Protein AF-X6P014-F1 (afdb_monomer)

pLDDT: mean 77.47, std 16.69, range [35.72, 94.75]

Solvent-accessible surface area (backbone atoms only — not comparable to full-atom values): 12480 Å² total; per-residue (Å²): 139,77,90,77,47,78,65,54,57,51,50,53,54,49,47,68,64,46,50,61,57,52,48,54,56,47,53,53,49,50,55,50,52,48,53,52,50,51,52,51,50,53,52,52,52,51,51,54,52,51,52,52,51,52,52,51,51,50,52,48,52,52,52,49,53,54,29,52,54,49,31,51,51,38,63,67,30,64,97,84,45,40,48,63,45,56,68,51,62,98,85,64,55,82,66,52,57,57,54,41,46,53,55,49,51,67,57,35,35,43,88,80,43,64,91,89,43,77,61,31,60,52,17,47,54,26,42,52,52,46,53,50,25,52,56,49,62,67,34,66,70,49,42,51,52,51,51,51,51,52,52,52,52,50,51,53,52,50,52,52,53,52,49,50,52,52,51,43,61,73,67,69,73,72,82,83,79,93,84,87,80,83,87,82,80,86,80,94,77,84,73,84,82,80,82,88,80,89,82,90,85,83,89,84,90,85,85,136

InterPro domains:
  IPR001623 DnaJ domain [PF00226] (84-141)
  IPR001623 DnaJ domain [PR00625] (83-101)
  IPR001623 DnaJ domain [PR00625] (101-116)
  IPR001623 DnaJ domain [PR00625] (122-142)
  IPR001623 DnaJ domain [PS50076] (81-142)
  IPR001623 DnaJ domain [SM00271] (80-142)
  IPR001623 DnaJ domain [cd06257] (81-139)
  IPR036869 Chaperone J-domain superfamily [G3DSA:1.10.287.110] (53-146)
  IPR036869 Chaperone J-domain superfamily [SSF46565] (78-145)

Mean predicted aligned error: 17.02 Å

Radius of gyration: 42.68 Å; Cα contacts (8 Å, |Δi|>4): 80; chains: 1; bounding box: 78×82×128 Å

Secondary structure (DSSP, 8-state):
-----HHHHHHHHHHHHHHHHHHHHHHHHHHHHHHHHHHHHHHHHHHHHHHHHHHHHHHHHHHHHHHHHHHHHHHHS-TT-HHHHTT--TT--HHHHHHHHHHHHHHS-GGGS-TT-THHHHHHHHHHHHHHHHHHHH-HHHHHHHHHHHHHHHHHHHHHHHHHHHHHHHTT-S-S-SSSSSSS-S----------------------

Organism: Reticulomyxa filosa (NCBI:txid46433)

Nearest PDB structures (foldseek):
  2ctw-assembly1_A  TM=8.404E-01  e=9.116E-03  Mus musculus

Foldseek 3Di:
DDPCPPVNVVVVVVCVVCVVVVVVVVVVVVVVVVVVVVVVVVVVVVVVVVVVVVVVVVVLVVLVVVLVVLLCQLVVPDLPALCSLLVHDPPDDPVSLVVSLVVSCVSLPLVVDDPPDPSSVSSVVSNVSNVVSSVQCPDVVSVVVSVVVVVVVVVVVVVVVVVVVVVCVVVPPDDDDDPDDPPPDDDPPDDDDDDDDDDDDDDDDDDD

Structure (mmCIF, N/CA/C/O backbone):
data_AF-X6P014-F1
#
_entry.id   AF-X6P014-F1
#
loop_
_atom_site.group_PDB
_atom_site.id
_atom_site.type_symbol
_atom_site.label_atom_id
_atom_site.label_alt_id
_atom_site.label_comp_id
_atom_site.label_asym_id
_atom_site.label_entity_id
_atom_site.label_seq_id
_atom_site.pdbx_PDB_ins_code
_atom_site.Cartn_x
_atom_site.Cartn_y
_atom_site.Cartn_z
_atom_site.occupancy
_atom_site.B_iso_or_equiv
_atom_site.auth_seq_id
_atom_site.auth_comp_id
_atom_site.auth_asym_id
_atom_site.auth_atom_id
_atom_site.pdbx_PDB_model_num
ATOM 1 N N . GLY A 1 1 ? 43.690 56.971 -65.133 1.00 43.22 1 GLY A N 1
ATOM 2 C CA . GLY A 1 1 ? 44.502 56.711 -63.925 1.00 43.22 1 GLY A CA 1
ATOM 3 C C . GLY A 1 1 ? 44.356 55.244 -63.592 1.00 43.22 1 GLY A C 1
ATOM 4 O O . GLY A 1 1 ? 43.277 54.725 -63.808 1.00 43.22 1 GLY A O 1
ATOM 5 N N . THR A 1 2 ? 45.383 54.503 -63.191 1.00 52.44 2 THR A N 1
ATOM 6 C CA . THR A 1 2 ? 46.562 54.917 -62.412 1.00 52.44 2 THR A CA 1
ATOM 7 C C . THR A 1 2 ? 47.725 53.982 -62.779 1.00 52.44 2 THR A C 1
ATOM 9 O O . THR A 1 2 ? 47.504 52.794 -63.010 1.00 52.44 2 THR A O 1
ATOM 12 N N . ARG A 1 3 ? 48.958 54.497 -62.910 1.00 58.53 3 ARG A N 1
ATOM 13 C CA . ARG A 1 3 ? 50.148 53.674 -63.198 1.00 58.53 3 ARG A CA 1
ATOM 14 C C . ARG A 1 3 ? 50.435 52.797 -61.978 1.00 58.53 3 ARG A C 1
ATOM 16 O O . ARG A 1 3 ? 51.027 53.268 -61.018 1.00 58.53 3 ARG A O 1
ATOM 23 N N . ILE A 1 4 ? 49.999 51.542 -62.030 1.00 58.88 4 ILE A N 1
ATOM 24 C CA . ILE A 1 4 ? 50.314 50.538 -61.010 1.00 58.88 4 ILE A CA 1
ATOM 25 C C . ILE A 1 4 ? 51.829 50.326 -61.049 1.00 58.88 4 ILE A C 1
ATOM 27 O O . ILE A 1 4 ? 52.374 49.840 -62.049 1.00 58.88 4 ILE A O 1
ATOM 31 N N . ASN A 1 5 ? 52.508 50.751 -59.986 1.00 68.06 5 ASN A N 1
ATOM 32 C CA . ASN A 1 5 ? 53.959 50.678 -59.876 1.00 68.06 5 ASN A CA 1
ATOM 33 C C . ASN A 1 5 ? 54.411 49.211 -59.962 1.00 68.06 5 ASN A C 1
ATOM 35 O O . ASN A 1 5 ? 53.712 48.302 -59.514 1.00 68.06 5 ASN A O 1
ATOM 39 N N . LYS A 1 6 ? 55.601 48.950 -60.521 1.00 61.59 6 LYS A N 1
ATOM 40 C CA . LYS A 1 6 ? 56.179 47.591 -60.651 1.00 61.59 6 LYS A CA 1
ATOM 41 C C . LYS A 1 6 ? 56.181 46.820 -59.315 1.00 61.59 6 LYS A C 1
ATOM 43 O O . LYS A 1 6 ? 56.079 45.598 -59.306 1.00 61.59 6 LYS A O 1
ATOM 48 N N . PHE A 1 7 ? 56.222 47.554 -58.203 1.00 61.25 7 PHE A N 1
ATOM 49 C CA . PHE A 1 7 ? 56.099 47.061 -56.832 1.00 61.25 7 PHE A CA 1
ATOM 50 C C . PHE A 1 7 ? 54.707 46.491 -56.498 1.00 61.25 7 PHE A C 1
ATOM 52 O O . PHE A 1 7 ? 54.606 45.400 -55.947 1.00 61.25 7 PHE A O 1
ATOM 59 N N . GLU A 1 8 ? 53.629 47.172 -56.892 1.00 66.00 8 GLU A N 1
ATOM 60 C CA . GLU A 1 8 ? 52.252 46.726 -56.645 1.00 66.00 8 GLU A CA 1
ATOM 61 C C . GLU A 1 8 ? 51.916 45.478 -57.466 1.00 66.00 8 GLU A C 1
ATOM 63 O O . GLU A 1 8 ? 51.315 44.544 -56.945 1.00 66.00 8 GLU A O 1
ATOM 68 N N . LYS A 1 9 ? 52.382 45.392 -58.722 1.00 67.62 9 LYS A N 1
ATOM 69 C CA . LYS A 1 9 ? 52.218 44.175 -59.540 1.00 67.62 9 LYS A CA 1
ATOM 70 C C . LYS A 1 9 ? 52.901 42.957 -58.912 1.00 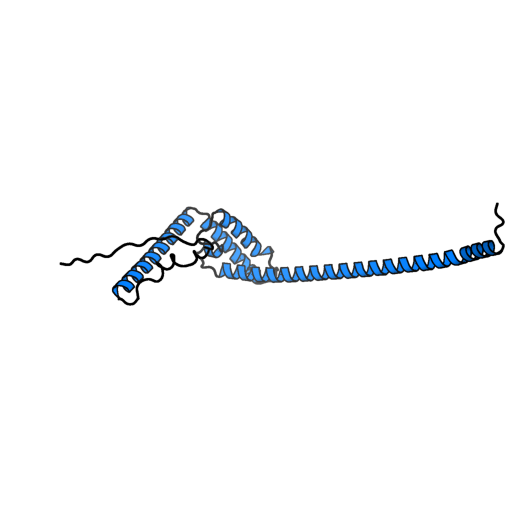67.62 9 LYS A C 1
ATOM 72 O O . LYS A 1 9 ? 52.321 41.874 -58.923 1.00 67.62 9 LYS A O 1
ATOM 77 N N . ASN A 1 10 ? 54.093 43.137 -58.338 1.00 72.06 10 ASN A N 1
ATOM 78 C CA . ASN A 1 10 ? 54.781 42.078 -57.596 1.00 72.06 10 ASN A CA 1
ATOM 79 C C . ASN A 1 10 ? 54.012 41.671 -56.332 1.00 72.06 10 ASN A C 1
ATOM 81 O O . ASN A 1 10 ? 53.899 40.481 -56.053 1.00 72.06 10 ASN A O 1
ATOM 85 N N . LEU A 1 11 ? 53.424 42.628 -55.609 1.00 75.19 11 LEU A N 1
ATOM 86 C CA . LEU A 1 11 ? 52.623 42.345 -54.418 1.00 75.19 11 LEU A CA 1
ATOM 87 C C . LEU A 1 11 ? 51.333 41.576 -54.750 1.00 75.19 11 LEU A C 1
ATOM 89 O O . LEU A 1 11 ? 51.012 40.609 -54.065 1.00 75.19 11 LEU A O 1
ATOM 93 N N . TYR A 1 12 ? 50.637 41.931 -55.837 1.00 72.94 12 TYR A N 1
ATOM 94 C CA . TYR A 1 12 ? 49.478 41.174 -56.331 1.00 72.94 12 TYR A CA 1
ATOM 95 C C . TYR A 1 12 ? 49.852 39.749 -56.764 1.00 72.94 12 TYR A C 1
ATOM 97 O O . TYR A 1 12 ? 49.103 38.808 -56.500 1.00 72.94 12 TYR A O 1
ATOM 105 N N . HIS A 1 13 ? 51.013 39.568 -57.401 1.00 74.06 13 HIS A N 1
ATOM 106 C CA . HIS A 1 13 ? 51.494 38.246 -57.807 1.00 74.06 13 HIS A CA 1
ATOM 107 C C . HIS A 1 13 ? 51.866 37.378 -56.595 1.00 74.06 13 HIS A C 1
ATOM 109 O O . HIS A 1 13 ? 51.552 36.188 -56.568 1.00 74.06 13 HIS A O 1
ATOM 115 N N . LEU A 1 14 ? 52.470 37.983 -55.567 1.00 73.19 14 LEU A N 1
ATOM 116 C CA . LEU A 1 14 ? 52.788 37.324 -54.302 1.00 73.19 14 LEU A CA 1
ATOM 117 C C . LEU A 1 14 ? 51.506 36.949 -53.542 1.00 73.19 14 LEU A C 1
ATOM 119 O O . LEU A 1 14 ? 51.335 35.798 -53.150 1.00 73.19 14 LEU A O 1
ATOM 123 N N . ALA A 1 15 ? 50.547 37.871 -53.425 1.00 75.19 15 ALA A N 1
ATOM 124 C CA . ALA A 1 15 ? 49.246 37.607 -52.813 1.00 75.19 15 ALA A CA 1
ATOM 125 C C . ALA A 1 15 ? 48.497 36.469 -53.529 1.00 75.19 15 ALA A C 1
ATOM 127 O O . ALA A 1 15 ? 47.961 35.580 -52.876 1.00 75.19 15 ALA A O 1
ATOM 128 N N . ARG A 1 16 ? 48.530 36.420 -54.868 1.00 76.31 16 ARG A N 1
ATOM 129 C CA . ARG A 1 16 ? 47.905 35.338 -55.649 1.00 76.31 16 ARG A CA 1
ATOM 130 C C . ARG A 1 16 ? 48.526 33.961 -55.387 1.00 76.31 16 ARG A C 1
ATOM 132 O O . ARG A 1 16 ? 47.805 32.970 -55.459 1.00 76.31 16 ARG A O 1
ATOM 139 N N . PHE A 1 17 ? 49.820 33.895 -55.070 1.00 72.94 17 PHE A N 1
ATOM 140 C CA . PHE A 1 17 ? 50.500 32.647 -54.706 1.00 72.94 17 PHE A CA 1
ATOM 141 C C . PHE A 1 17 ? 50.262 32.233 -53.247 1.00 72.94 17 PHE A C 1
ATOM 143 O O . PHE A 1 17 ? 50.089 31.048 -52.975 1.00 72.94 17 PHE A O 1
ATOM 150 N N . PHE A 1 18 ? 50.229 33.185 -52.310 1.00 72.06 18 PHE A N 1
ATOM 151 C CA . PHE A 1 18 ? 50.130 32.882 -50.876 1.00 72.06 18 PHE A CA 1
ATOM 152 C C . PHE A 1 18 ? 48.690 32.766 -50.348 1.00 72.06 18 PHE A C 1
ATOM 154 O O . PHE A 1 18 ? 48.465 31.997 -49.416 1.00 72.06 18 PHE A O 1
ATOM 161 N N . ILE A 1 19 ? 47.700 33.448 -50.941 1.00 76.06 19 ILE A N 1
ATOM 162 C CA . ILE A 1 19 ? 46.284 33.361 -50.521 1.00 76.06 19 ILE A CA 1
ATOM 163 C C . ILE A 1 19 ? 45.747 31.915 -50.549 1.00 76.06 19 ILE A C 1
ATOM 165 O O . ILE A 1 19 ? 45.156 31.507 -49.550 1.00 76.06 19 ILE A O 1
ATOM 169 N N . PRO A 1 20 ? 45.970 31.099 -51.603 1.00 76.38 20 PRO A N 1
ATOM 170 C CA . PRO A 1 20 ? 45.518 29.707 -51.614 1.00 76.38 20 PRO A CA 1
ATOM 171 C C . PRO A 1 20 ? 46.118 28.883 -50.470 1.00 76.38 20 PRO A C 1
ATOM 173 O O . PRO A 1 20 ? 45.403 28.119 -49.836 1.00 76.38 20 PRO A O 1
ATOM 176 N N . ILE A 1 21 ? 47.403 29.091 -50.161 1.00 74.06 21 ILE A N 1
ATOM 177 C CA . ILE A 1 21 ? 48.118 28.390 -49.083 1.00 74.06 21 ILE A CA 1
ATOM 178 C C . ILE A 1 21 ? 47.555 28.782 -47.709 1.00 74.06 21 ILE A C 1
ATOM 180 O O . ILE A 1 21 ? 47.407 27.938 -46.822 1.00 74.06 21 ILE A O 1
ATOM 184 N N . ILE A 1 22 ? 47.234 30.063 -47.512 1.00 74.56 22 ILE A N 1
ATOM 185 C CA . ILE A 1 22 ? 46.621 30.560 -46.273 1.00 74.56 22 ILE A CA 1
ATOM 186 C C . ILE A 1 22 ? 45.205 29.992 -46.117 1.00 74.56 22 ILE A C 1
ATOM 188 O O . ILE A 1 22 ? 44.873 29.508 -45.036 1.00 74.56 22 ILE A O 1
ATOM 192 N N . ASN A 1 23 ? 44.412 29.977 -47.193 1.00 74.56 23 ASN A N 1
ATOM 193 C CA . ASN A 1 23 ? 43.054 29.434 -47.185 1.00 74.56 23 ASN A CA 1
ATOM 194 C C . ASN A 1 23 ? 43.050 27.928 -46.895 1.00 74.56 23 ASN A C 1
ATOM 196 O O . ASN A 1 23 ? 42.340 27.503 -45.996 1.00 74.56 23 ASN A O 1
ATOM 200 N N . THR A 1 24 ? 43.923 27.133 -47.527 1.00 74.50 24 THR A N 1
ATOM 201 C CA . THR A 1 24 ? 44.015 25.691 -47.232 1.00 74.50 24 THR A CA 1
ATOM 202 C C . THR A 1 24 ? 44.425 25.408 -45.786 1.00 74.50 24 THR A C 1
ATOM 204 O O . THR A 1 24 ? 43.939 24.458 -45.181 1.00 74.50 24 THR A O 1
ATOM 207 N N . ASN A 1 25 ? 45.308 26.231 -45.206 1.00 72.00 25 ASN A N 1
ATOM 208 C CA . ASN A 1 25 ? 45.700 26.097 -43.800 1.00 72.00 25 ASN A CA 1
ATOM 209 C C . ASN A 1 25 ? 44.579 26.521 -42.831 1.00 72.00 25 ASN A C 1
ATOM 211 O O . ASN A 1 25 ? 44.512 25.994 -41.720 1.00 72.00 25 ASN A O 1
ATOM 215 N N . MET A 1 26 ? 43.726 27.476 -43.219 1.00 68.12 26 MET A N 1
ATOM 216 C CA . MET A 1 26 ? 42.516 27.852 -42.476 1.00 68.12 26 MET A CA 1
ATOM 217 C C . MET A 1 26 ? 41.452 26.751 -42.561 1.00 68.12 26 MET A C 1
ATOM 219 O O . MET A 1 26 ? 41.014 26.271 -41.519 1.00 68.12 26 MET A O 1
ATOM 223 N N . ASP A 1 27 ? 41.161 26.242 -43.760 1.00 71.19 27 ASP A N 1
ATOM 224 C CA . ASP A 1 27 ? 40.202 25.152 -43.984 1.00 71.19 27 ASP A CA 1
ATOM 225 C C . ASP A 1 27 ? 40.593 23.873 -43.216 1.00 71.19 27 ASP A C 1
ATOM 227 O O . ASP A 1 27 ? 39.750 23.212 -42.609 1.00 71.19 27 ASP A O 1
ATOM 231 N N . GLN A 1 28 ? 41.891 23.539 -43.163 1.00 71.88 28 GLN A N 1
ATOM 232 C CA . GLN A 1 28 ? 42.388 22.408 -42.366 1.00 71.88 28 GLN A CA 1
ATOM 233 C C . GLN A 1 28 ? 42.228 22.614 -40.852 1.00 71.88 28 GLN A C 1
ATOM 235 O O . GLN A 1 28 ? 41.996 21.648 -40.119 1.00 71.88 28 GLN A O 1
ATOM 240 N N . LYS A 1 29 ? 42.355 23.854 -40.362 1.00 71.50 29 LYS A N 1
ATOM 241 C CA . LYS A 1 29 ? 42.133 24.179 -38.944 1.00 71.50 29 LYS A CA 1
ATOM 242 C C . LYS A 1 29 ? 40.654 24.105 -38.578 1.00 71.50 29 LYS A C 1
ATOM 244 O O . LYS A 1 29 ? 40.348 23.609 -37.493 1.00 71.50 29 LYS A O 1
ATOM 249 N N . ASP A 1 30 ? 39.764 24.540 -39.463 1.00 76.81 30 ASP A N 1
ATOM 250 C CA . ASP A 1 30 ? 38.316 24.480 -39.246 1.00 76.81 30 ASP A CA 1
ATOM 251 C C . ASP A 1 30 ? 37.802 23.032 -39.255 1.00 76.81 30 ASP A C 1
ATOM 253 O O . ASP A 1 30 ? 37.103 22.624 -38.324 1.00 76.81 30 ASP A O 1
ATOM 257 N N . ASP A 1 31 ? 38.264 22.201 -40.197 1.00 83.44 31 ASP A N 1
ATOM 258 C CA . ASP A 1 31 ? 37.964 20.761 -40.226 1.00 83.44 31 ASP A CA 1
ATOM 259 C C . ASP A 1 31 ? 38.500 20.036 -38.972 1.00 83.44 31 ASP A C 1
ATOM 261 O O . ASP A 1 31 ? 37.833 19.184 -38.373 1.00 83.44 31 ASP A O 1
ATOM 265 N N . PHE A 1 32 ? 39.689 20.416 -38.490 1.00 81.62 32 PHE A N 1
ATOM 266 C CA . PHE A 1 32 ? 40.213 19.909 -37.222 1.00 81.62 32 PHE A CA 1
ATOM 267 C C . PHE A 1 32 ? 39.347 20.331 -36.027 1.00 81.62 32 PHE A C 1
ATOM 269 O O . PHE A 1 32 ? 39.034 19.510 -35.156 1.00 81.62 32 PHE A O 1
ATOM 276 N N . LEU A 1 33 ? 38.942 21.601 -35.970 1.00 81.50 33 LEU A N 1
ATOM 277 C CA . LEU A 1 33 ? 38.132 22.134 -34.881 1.00 81.50 33 LEU A CA 1
ATOM 278 C C . LEU A 1 33 ? 36.751 21.464 -34.828 1.00 81.50 33 LEU A C 1
ATOM 280 O O . LEU A 1 33 ? 36.276 21.130 -33.738 1.00 81.50 33 LEU A O 1
ATOM 284 N N . ASP A 1 34 ? 36.138 21.198 -35.978 1.00 87.81 34 ASP A N 1
ATOM 285 C CA . ASP A 1 34 ? 34.848 20.519 -36.066 1.00 87.81 34 ASP A CA 1
ATOM 286 C C . ASP A 1 34 ? 34.943 19.039 -35.692 1.00 87.81 34 ASP A C 1
ATOM 288 O O . ASP A 1 34 ? 34.132 18.562 -34.890 1.00 87.81 34 ASP A O 1
ATOM 292 N N . LYS A 1 35 ? 36.008 18.339 -36.102 1.00 86.62 35 LYS A N 1
ATOM 293 C CA . LYS A 1 35 ? 36.309 16.979 -35.616 1.00 86.62 35 LYS A CA 1
ATOM 294 C C . LYS A 1 35 ? 36.488 16.938 -34.096 1.00 86.62 35 LYS A C 1
ATOM 296 O O . LYS A 1 35 ? 35.990 16.026 -33.426 1.00 86.62 35 LYS A O 1
ATOM 301 N N . VAL A 1 36 ? 37.159 17.934 -33.508 1.00 88.50 36 VAL A N 1
ATOM 302 C CA . VAL A 1 36 ? 37.328 18.042 -32.047 1.00 88.50 36 VAL A CA 1
ATOM 303 C C . VAL A 1 36 ? 35.993 18.313 -31.345 1.00 88.50 36 VAL A C 1
ATOM 305 O O . VAL A 1 36 ? 35.706 17.677 -30.321 1.00 88.50 36 VAL A O 1
ATOM 308 N N . LYS A 1 37 ? 35.158 19.217 -31.877 1.00 88.56 37 LYS A N 1
ATOM 309 C CA . LYS A 1 37 ? 33.810 19.502 -31.353 1.00 88.56 37 LYS A CA 1
ATOM 310 C C . LYS A 1 37 ? 32.911 18.269 -31.433 1.00 88.56 37 LYS A C 1
ATOM 312 O O . LYS A 1 37 ? 32.254 17.932 -30.447 1.00 88.56 37 LYS A O 1
ATOM 317 N N . GLU A 1 38 ? 32.922 17.549 -32.551 1.00 91.50 38 GLU A N 1
ATOM 318 C CA . GLU A 1 38 ? 32.126 16.337 -32.742 1.00 91.50 38 GLU A CA 1
ATOM 319 C C . GLU A 1 38 ? 32.574 15.220 -31.789 1.00 91.50 38 GLU A C 1
ATOM 321 O O . GLU A 1 38 ? 31.744 14.588 -31.133 1.00 91.50 38 GLU A O 1
ATOM 326 N N . LYS A 1 39 ? 33.888 15.030 -31.608 1.00 88.25 39 LYS A N 1
ATOM 327 C CA . LYS A 1 39 ? 34.435 14.076 -30.630 1.00 88.25 39 LYS A CA 1
ATOM 328 C C . LYS A 1 39 ? 34.064 14.454 -29.193 1.00 88.25 39 LYS A C 1
ATOM 330 O O . LYS A 1 39 ? 33.731 13.572 -28.402 1.00 88.25 39 LYS A O 1
ATOM 335 N N . LYS A 1 40 ? 34.090 15.746 -28.834 1.00 87.12 40 LYS A N 1
ATOM 336 C CA . LYS A 1 40 ? 33.587 16.247 -27.537 1.00 87.12 40 LYS A CA 1
ATOM 337 C C . LYS A 1 40 ? 32.095 15.944 -27.366 1.00 87.12 40 LYS A C 1
ATOM 339 O O . LYS A 1 40 ? 31.707 15.421 -26.325 1.00 87.12 40 LYS A O 1
ATOM 344 N N . LYS A 1 41 ? 31.279 16.194 -28.395 1.00 87.50 41 LYS A N 1
ATOM 345 C CA . LYS A 1 41 ? 29.832 15.928 -28.401 1.00 87.50 41 LYS A CA 1
ATOM 346 C C . LYS A 1 41 ? 29.516 14.438 -28.249 1.00 87.50 41 LYS A C 1
ATOM 348 O O . LYS A 1 41 ? 28.672 14.085 -27.431 1.00 87.50 41 LYS A O 1
ATOM 353 N N . LYS A 1 42 ? 30.222 13.564 -28.977 1.00 87.12 42 LYS A N 1
ATOM 354 C CA . LYS A 1 42 ? 30.092 12.099 -28.876 1.00 87.12 42 LYS A CA 1
ATOM 355 C C . LYS A 1 42 ? 30.431 11.599 -27.473 1.00 87.12 42 LYS A C 1
ATOM 357 O O . LYS A 1 42 ? 29.632 10.879 -26.884 1.00 87.12 42 LYS A O 1
ATOM 362 N N . ARG A 1 43 ? 31.558 12.049 -26.905 1.00 83.25 43 ARG A N 1
ATOM 363 C CA . ARG A 1 43 ? 31.940 11.717 -25.522 1.00 83.25 43 ARG A CA 1
ATOM 364 C C . ARG A 1 43 ? 30.892 12.175 -24.513 1.00 83.25 43 ARG A C 1
ATOM 366 O O . ARG A 1 43 ? 30.501 11.388 -23.665 1.00 83.25 43 ARG A O 1
ATOM 373 N N . ASN A 1 44 ? 30.402 13.408 -24.634 1.00 87.38 44 ASN A N 1
ATOM 374 C CA . ASN A 1 44 ? 29.384 13.930 -23.723 1.00 87.38 44 ASN A CA 1
ATOM 375 C C . ASN A 1 44 ? 28.074 13.126 -23.814 1.00 87.38 44 ASN A C 1
ATOM 377 O O . ASN A 1 44 ? 27.528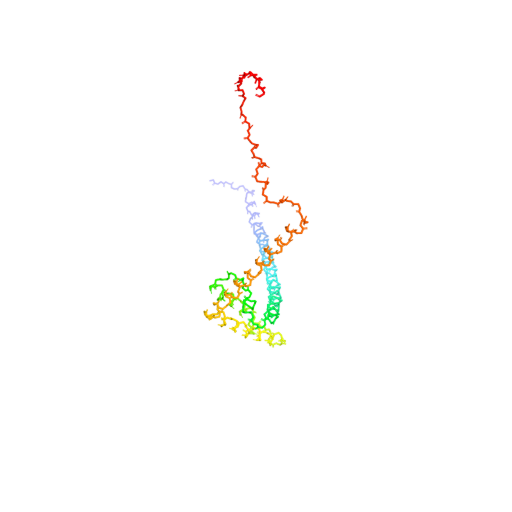 12.705 -22.802 1.00 87.38 44 ASN A O 1
ATOM 381 N N . LYS A 1 45 ? 27.622 12.802 -25.033 1.00 87.62 45 LYS A N 1
ATOM 382 C CA . LYS A 1 45 ? 26.448 11.941 -25.247 1.00 87.62 45 LYS A CA 1
ATOM 383 C C . LYS A 1 45 ? 26.622 10.556 -24.616 1.00 87.62 45 LYS A C 1
ATOM 385 O O . LYS A 1 45 ? 25.681 10.026 -24.038 1.00 87.62 45 LYS A O 1
ATOM 390 N N . GLN A 1 46 ? 27.817 9.982 -24.708 1.00 85.62 46 GLN A N 1
ATOM 391 C CA . GLN A 1 46 ? 28.107 8.678 -24.119 1.00 85.62 46 GLN A CA 1
ATOM 392 C C . GLN A 1 46 ? 28.112 8.715 -22.587 1.00 85.62 46 GLN A C 1
ATOM 394 O O . GLN A 1 46 ? 27.551 7.818 -21.968 1.00 85.62 46 GLN A O 1
ATOM 399 N N . ILE A 1 47 ? 28.658 9.775 -21.986 1.00 86.56 47 ILE A N 1
ATOM 400 C CA . ILE A 1 47 ? 28.596 10.001 -20.535 1.00 86.56 47 ILE A CA 1
ATOM 401 C C . ILE A 1 47 ? 27.137 10.099 -20.077 1.00 86.56 47 ILE A C 1
ATOM 403 O O . ILE A 1 47 ? 26.734 9.384 -19.167 1.00 86.56 47 ILE A O 1
ATOM 407 N N . ILE A 1 48 ? 26.319 10.913 -20.753 1.00 84.75 48 ILE A N 1
ATOM 408 C CA . ILE A 1 48 ? 24.893 11.070 -20.425 1.00 84.75 48 ILE A CA 1
ATOM 409 C C . ILE A 1 48 ? 24.153 9.728 -20.517 1.00 84.75 48 ILE A C 1
ATOM 411 O O . ILE A 1 48 ? 23.382 9.386 -19.625 1.00 84.75 48 ILE A O 1
ATOM 415 N N . ASN A 1 49 ? 24.402 8.939 -21.565 1.00 86.44 49 ASN A N 1
ATOM 416 C CA . ASN A 1 49 ? 23.767 7.632 -21.731 1.00 86.44 49 ASN A CA 1
ATOM 417 C C . ASN A 1 49 ? 24.161 6.639 -20.629 1.00 86.44 49 ASN A C 1
ATOM 419 O O . ASN A 1 49 ? 23.297 5.920 -20.128 1.00 86.44 49 ASN A O 1
ATOM 423 N N . ASN A 1 50 ? 25.441 6.599 -20.252 1.00 87.38 50 ASN A N 1
ATOM 424 C CA . ASN A 1 50 ? 25.920 5.732 -19.177 1.00 87.38 50 ASN A CA 1
ATOM 425 C C . ASN A 1 50 ? 25.301 6.136 -17.836 1.00 87.38 50 ASN A C 1
ATOM 427 O O . ASN A 1 50 ? 24.733 5.287 -17.156 1.00 87.38 50 ASN A O 1
ATOM 431 N N . ASN A 1 51 ? 25.297 7.434 -17.525 1.00 88.00 51 ASN A N 1
ATOM 432 C CA . ASN A 1 51 ? 24.682 7.953 -16.306 1.00 88.00 51 ASN A CA 1
ATOM 433 C C . ASN A 1 51 ? 23.184 7.620 -16.252 1.00 88.00 51 ASN A C 1
ATOM 435 O O . ASN A 1 51 ? 22.689 7.167 -15.229 1.00 88.00 51 ASN A O 1
ATOM 439 N N . ASN A 1 52 ? 22.454 7.777 -17.360 1.00 86.00 52 ASN A N 1
ATOM 440 C CA . ASN A 1 52 ? 21.033 7.422 -17.412 1.00 86.00 52 ASN A CA 1
ATOM 441 C C . ASN A 1 52 ? 20.799 5.922 -17.183 1.00 86.00 52 ASN A C 1
ATOM 443 O O . ASN A 1 52 ? 19.821 5.544 -16.539 1.00 86.00 52 ASN A O 1
ATOM 447 N N . LYS A 1 53 ? 21.690 5.063 -17.691 1.00 87.88 53 LYS A N 1
ATOM 448 C CA . LYS A 1 53 ? 21.628 3.615 -17.459 1.00 87.88 53 LYS A CA 1
ATOM 449 C C . LYS A 1 53 ? 21.871 3.274 -15.987 1.00 87.88 53 LYS A C 1
ATOM 451 O O . LYS A 1 53 ? 21.137 2.461 -15.437 1.00 87.88 53 LYS A O 1
ATOM 456 N N . GLU A 1 54 ? 22.863 3.901 -15.360 1.00 83.50 54 GLU A N 1
ATOM 457 C CA . GLU A 1 54 ? 23.162 3.729 -13.933 1.00 83.50 54 GLU A CA 1
ATOM 458 C C . GLU A 1 54 ? 22.011 4.225 -13.053 1.00 83.50 54 GLU A C 1
ATOM 460 O O . GLU A 1 54 ? 21.550 3.494 -12.182 1.00 83.50 54 GLU A O 1
ATOM 465 N N . VAL A 1 55 ? 21.464 5.410 -13.341 1.00 84.12 55 VAL A N 1
ATOM 466 C CA . VAL A 1 55 ? 20.286 5.948 -12.644 1.00 84.12 55 VAL A CA 1
ATOM 467 C C . VAL A 1 55 ? 19.098 4.997 -12.770 1.00 84.12 55 VAL A C 1
ATOM 469 O O . VAL A 1 55 ? 18.441 4.709 -11.776 1.00 84.12 55 VAL A O 1
ATOM 472 N N . HIS A 1 56 ? 18.830 4.460 -13.962 1.00 82.19 56 HIS A N 1
ATOM 473 C CA . HIS A 1 56 ? 17.734 3.510 -14.151 1.00 82.19 56 HIS A CA 1
ATOM 474 C C . HIS A 1 56 ? 17.960 2.191 -13.393 1.00 82.19 56 HIS A C 1
ATOM 476 O O . HIS A 1 56 ? 17.006 1.615 -12.872 1.00 82.19 56 HIS A O 1
ATOM 482 N N . ALA A 1 57 ? 19.203 1.707 -13.318 1.00 82.88 57 ALA A N 1
ATOM 483 C CA . ALA A 1 57 ? 19.544 0.516 -12.542 1.00 82.88 57 ALA A CA 1
ATOM 484 C C . ALA A 1 57 ? 19.323 0.740 -11.036 1.00 82.88 57 ALA A C 1
ATOM 486 O O . ALA A 1 57 ? 18.655 -0.072 -10.401 1.00 82.88 57 ALA A O 1
ATOM 487 N N . LEU A 1 58 ? 19.788 1.873 -10.498 1.00 78.06 58 LEU A N 1
ATOM 488 C CA . LEU A 1 58 ? 19.583 2.244 -9.093 1.00 78.06 58 LEU A CA 1
ATOM 489 C C . LEU A 1 58 ? 18.101 2.438 -8.759 1.00 78.06 58 LEU A C 1
ATOM 491 O O . LEU A 1 58 ? 17.626 1.941 -7.744 1.00 78.06 58 LEU A O 1
ATOM 495 N N . LEU A 1 59 ? 17.342 3.109 -9.633 1.00 77.62 59 LEU A N 1
ATOM 496 C CA . LEU A 1 59 ? 15.895 3.248 -9.465 1.00 77.62 59 LEU A CA 1
ATOM 497 C C . LEU A 1 59 ? 15.210 1.880 -9.429 1.00 77.62 59 LEU A C 1
ATOM 499 O O . LEU A 1 59 ? 14.312 1.672 -8.620 1.00 77.62 59 LEU A O 1
ATOM 503 N N . HIS A 1 60 ? 15.637 0.939 -10.272 1.00 79.50 60 HIS A N 1
ATOM 504 C CA . HIS A 1 60 ? 15.072 -0.402 -10.265 1.00 79.50 60 HIS A CA 1
ATOM 505 C C . HIS A 1 60 ? 15.349 -1.135 -8.945 1.00 79.50 60 HIS A C 1
ATOM 507 O O . HIS A 1 60 ? 14.415 -1.672 -8.354 1.00 79.50 60 HIS A O 1
ATOM 513 N N . GLU A 1 61 ? 16.584 -1.087 -8.446 1.00 76.56 61 GLU A N 1
ATOM 514 C CA . GLU A 1 61 ? 16.970 -1.696 -7.167 1.00 76.56 61 GLU A CA 1
ATOM 515 C C . GLU A 1 61 ? 16.219 -1.077 -5.978 1.00 76.56 61 GLU A C 1
ATOM 517 O O . GLU A 1 61 ? 15.641 -1.800 -5.163 1.00 76.56 61 GLU A O 1
ATOM 522 N N . CYS A 1 62 ? 16.119 0.256 -5.917 1.00 72.69 62 CYS A N 1
ATOM 523 C CA . CYS A 1 62 ? 15.309 0.935 -4.905 1.00 72.69 62 CYS A CA 1
ATOM 524 C C . CYS A 1 62 ? 13.844 0.482 -4.967 1.00 72.69 62 CYS A C 1
ATOM 526 O O . CYS A 1 62 ? 13.252 0.178 -3.935 1.00 72.69 62 CYS A O 1
ATOM 528 N N . THR A 1 63 ? 13.266 0.362 -6.168 1.00 80.44 63 THR A N 1
ATOM 529 C CA . THR A 1 63 ? 11.872 -0.090 -6.313 1.00 80.44 63 THR A CA 1
ATOM 530 C C . THR A 1 63 ? 11.662 -1.559 -5.945 1.00 80.44 63 THR A C 1
ATOM 532 O O . THR A 1 63 ? 10.553 -1.935 -5.563 1.00 80.44 63 THR A O 1
ATOM 535 N N . GLU A 1 64 ? 12.686 -2.405 -6.077 1.00 81.06 64 GLU A N 1
ATOM 536 C CA . GLU A 1 64 ? 12.645 -3.812 -5.666 1.00 81.06 64 GLU A CA 1
ATOM 537 C C . GLU A 1 64 ? 12.644 -3.910 -4.136 1.00 81.06 64 GLU A C 1
ATOM 539 O O . GLU A 1 64 ? 11.747 -4.531 -3.565 1.00 81.06 64 GLU A O 1
ATOM 544 N N . SER A 1 65 ? 13.534 -3.167 -3.474 1.00 83.00 65 SER A N 1
ATOM 545 C CA . SER A 1 65 ? 13.574 -3.053 -2.010 1.00 83.00 65 SER A CA 1
ATOM 546 C C . SER A 1 65 ? 12.272 -2.483 -1.424 1.00 83.00 65 SER A C 1
ATOM 548 O O . SER A 1 65 ? 11.686 -3.054 -0.501 1.00 83.00 65 SER A O 1
ATOM 550 N N . GLU A 1 66 ? 11.738 -1.404 -2.008 1.00 85.44 66 GLU A N 1
ATOM 551 C CA . GLU A 1 66 ? 10.447 -0.826 -1.607 1.00 85.44 66 GLU A CA 1
ATOM 552 C C . GLU A 1 66 ? 9.295 -1.826 -1.749 1.00 85.44 66 GLU A C 1
ATOM 554 O O . GLU A 1 66 ? 8.376 -1.867 -0.923 1.00 85.44 66 GLU A O 1
ATOM 559 N N . ARG A 1 67 ? 9.336 -2.655 -2.794 1.00 87.12 67 ARG A N 1
ATOM 560 C CA . ARG A 1 67 ? 8.327 -3.683 -3.027 1.00 87.12 67 ARG A CA 1
ATOM 561 C C . ARG A 1 67 ? 8.404 -4.791 -1.991 1.00 87.12 67 ARG A C 1
ATOM 563 O O . ARG A 1 67 ? 7.364 -5.182 -1.467 1.00 87.12 67 ARG A O 1
ATOM 570 N N . GLU A 1 68 ? 9.596 -5.286 -1.687 1.00 87.50 68 GLU A N 1
ATOM 571 C CA . GLU A 1 68 ? 9.794 -6.293 -0.643 1.00 87.50 68 GLU A CA 1
ATOM 572 C C . GLU A 1 68 ? 9.306 -5.787 0.717 1.00 87.50 68 GLU A C 1
ATOM 574 O O . GLU A 1 68 ? 8.549 -6.479 1.403 1.00 87.50 68 GLU A O 1
ATOM 579 N N . ALA A 1 69 ? 9.651 -4.548 1.076 1.00 88.88 69 ALA A N 1
ATOM 580 C CA . ALA A 1 69 ? 9.173 -3.909 2.297 1.00 88.88 69 ALA A CA 1
ATOM 581 C C . ALA A 1 69 ? 7.637 -3.810 2.331 1.00 88.88 69 ALA A C 1
ATOM 583 O O . ALA A 1 69 ? 7.015 -4.127 3.349 1.00 88.88 69 ALA A O 1
ATOM 584 N N . ALA A 1 70 ? 7.006 -3.436 1.214 1.00 87.06 70 ALA A N 1
ATOM 585 C CA . ALA A 1 70 ? 5.551 -3.372 1.108 1.00 87.06 70 ALA A CA 1
ATOM 586 C C . ALA A 1 70 ? 4.888 -4.754 1.236 1.00 87.06 70 ALA A C 1
ATOM 588 O O . ALA A 1 70 ? 3.899 -4.893 1.958 1.00 87.06 70 ALA A O 1
ATOM 589 N N . ILE A 1 71 ? 5.439 -5.785 0.585 1.00 88.94 71 ILE A N 1
ATOM 590 C CA . ILE A 1 71 ? 4.954 -7.170 0.690 1.00 88.94 71 ILE A CA 1
ATOM 591 C C . ILE A 1 71 ? 5.036 -7.642 2.142 1.00 88.94 71 ILE A C 1
ATOM 593 O O . ILE A 1 71 ? 4.042 -8.127 2.685 1.00 88.94 71 ILE A O 1
ATOM 597 N N . ASN A 1 72 ? 6.184 -7.450 2.792 1.00 89.50 72 ASN A N 1
ATOM 598 C CA . ASN A 1 72 ? 6.394 -7.853 4.180 1.00 89.50 72 ASN A CA 1
ATOM 599 C C . ASN A 1 72 ? 5.461 -7.106 5.140 1.00 89.50 72 ASN A C 1
ATOM 601 O O . ASN A 1 72 ? 4.890 -7.720 6.038 1.00 89.50 72 ASN A O 1
ATOM 605 N N . SER A 1 73 ? 5.235 -5.810 4.912 1.00 89.06 73 SER A N 1
ATOM 606 C CA . SER A 1 73 ? 4.273 -5.014 5.679 1.00 89.06 73 SER A CA 1
ATOM 607 C C . SER A 1 73 ? 2.843 -5.553 5.537 1.00 89.06 73 SER A C 1
ATOM 609 O O . SER A 1 73 ? 2.171 -5.788 6.541 1.00 89.06 73 SER A O 1
ATOM 611 N N . ILE A 1 74 ? 2.385 -5.834 4.312 1.00 88.88 74 ILE A N 1
ATOM 612 C CA . ILE A 1 74 ? 1.031 -6.353 4.057 1.00 88.88 74 ILE A CA 1
ATOM 613 C C . ILE A 1 74 ? 0.853 -7.759 4.640 1.00 88.88 74 ILE A C 1
ATOM 615 O O . ILE A 1 74 ? -0.179 -8.064 5.250 1.00 88.88 74 ILE A O 1
ATOM 619 N N . LEU A 1 75 ? 1.840 -8.639 4.463 1.00 88.06 75 LEU A N 1
ATOM 620 C CA . LEU A 1 75 ? 1.797 -9.994 5.009 1.00 88.06 75 LEU A CA 1
ATOM 621 C C . LEU A 1 75 ? 1.839 -9.979 6.542 1.00 88.06 75 LEU A C 1
ATOM 623 O O . LEU A 1 75 ? 1.059 -10.710 7.157 1.00 88.06 75 LEU A O 1
ATOM 627 N N . GLY A 1 76 ? 2.660 -9.105 7.131 1.00 85.31 76 GLY A N 1
ATOM 628 C CA . GLY A 1 76 ? 2.813 -8.921 8.575 1.00 85.31 76 GLY A CA 1
ATOM 629 C C . GLY A 1 76 ? 1.632 -8.233 9.264 1.00 85.31 76 GLY A C 1
ATOM 630 O O . GLY A 1 76 ? 1.421 -8.468 10.452 1.00 85.31 76 GLY A O 1
ATOM 631 N N . ALA A 1 77 ? 0.829 -7.450 8.536 1.00 84.31 77 ALA A N 1
ATOM 632 C CA . ALA A 1 77 ? -0.365 -6.813 9.087 1.00 84.31 77 ALA A CA 1
ATOM 633 C C . ALA A 1 77 ? -1.308 -7.846 9.723 1.00 84.31 77 ALA A C 1
ATOM 635 O O . ALA A 1 77 ? -1.505 -8.947 9.184 1.00 84.31 77 ALA A O 1
ATOM 636 N N . LEU A 1 78 ? -1.940 -7.492 10.845 1.00 75.00 78 LEU A N 1
ATOM 637 C CA . LEU A 1 78 ? -2.860 -8.391 11.540 1.00 75.00 78 LEU A CA 1
ATOM 638 C C . LEU A 1 78 ? -3.945 -8.882 10.565 1.00 75.00 78 LEU A C 1
ATOM 640 O O . LEU A 1 78 ? -4.577 -8.084 9.875 1.00 75.00 78 LEU A O 1
ATOM 644 N N . LYS A 1 79 ? -4.178 -10.203 10.511 1.00 70.56 79 LYS A N 1
ATOM 645 C CA . LYS A 1 79 ? -5.063 -10.882 9.534 1.00 70.56 79 LYS A CA 1
ATOM 646 C C . LYS A 1 79 ? -6.457 -10.253 9.349 1.00 70.56 79 LYS A C 1
ATOM 648 O O . LYS A 1 79 ? -7.082 -10.502 8.330 1.00 70.56 79 LYS A O 1
ATOM 653 N N . VAL A 1 80 ? -6.943 -9.475 10.318 1.00 75.31 80 VAL A N 1
ATOM 654 C CA . VAL A 1 80 ? -8.315 -8.946 10.373 1.00 75.31 80 VAL A CA 1
ATOM 655 C C . VAL A 1 80 ? -8.389 -7.429 10.140 1.00 75.31 80 VAL A C 1
ATOM 657 O O . VAL A 1 80 ? -9.489 -6.894 10.043 1.00 75.31 80 VAL A O 1
ATOM 660 N N . ASN A 1 81 ? -7.261 -6.712 10.054 1.00 87.75 81 ASN A N 1
ATOM 661 C CA . ASN A 1 81 ? -7.269 -5.247 10.016 1.00 87.75 81 ASN A CA 1
ATOM 662 C C . ASN A 1 81 ? -7.100 -4.683 8.588 1.00 87.75 81 ASN A C 1
ATOM 664 O O . ASN A 1 81 ? -5.970 -4.554 8.110 1.00 87.75 81 ASN A O 1
ATOM 668 N N . PRO A 1 82 ? -8.188 -4.281 7.900 1.00 89.81 82 PRO A N 1
ATOM 669 C CA . PRO A 1 82 ? -8.094 -3.737 6.549 1.00 89.81 82 PRO A CA 1
ATOM 670 C C . PRO A 1 82 ? -7.460 -2.343 6.499 1.00 89.81 82 PRO A C 1
ATOM 672 O O . PRO A 1 82 ? -6.892 -1.990 5.470 1.00 89.81 82 PRO A O 1
ATOM 675 N N . ILE A 1 83 ? -7.521 -1.559 7.586 1.00 90.81 83 ILE A N 1
ATOM 676 C CA . ILE A 1 83 ? -6.889 -0.230 7.651 1.00 90.81 83 ILE A CA 1
ATOM 677 C C . ILE A 1 83 ? -5.369 -0.379 7.570 1.00 90.81 83 ILE A C 1
ATOM 679 O O . ILE A 1 83 ? -4.714 0.331 6.816 1.00 90.81 83 ILE A O 1
ATOM 683 N N . GLU A 1 84 ? -4.817 -1.329 8.320 1.00 90.38 84 GLU A N 1
ATOM 684 C CA . GLU A 1 84 ? -3.377 -1.583 8.380 1.00 90.38 84 GLU A CA 1
ATOM 685 C C . GLU A 1 84 ? -2.850 -2.196 7.080 1.00 90.38 84 GLU A C 1
ATOM 687 O O . GLU A 1 84 ? -1.825 -1.753 6.571 1.00 90.38 84 GLU A O 1
ATOM 692 N N . VAL A 1 85 ? -3.596 -3.132 6.478 1.00 91.81 85 VAL A N 1
ATOM 693 C CA . VAL A 1 85 ? -3.259 -3.704 5.160 1.00 91.81 85 VAL A CA 1
ATOM 694 C C . VAL A 1 85 ? -3.222 -2.631 4.069 1.00 91.81 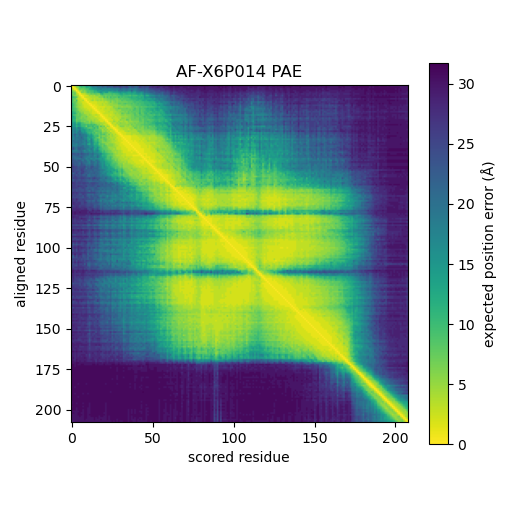85 VAL A C 1
ATOM 696 O O . VAL A 1 85 ? -2.349 -2.662 3.204 1.00 91.81 85 VAL A O 1
ATOM 699 N N . LEU A 1 86 ? -4.154 -1.676 4.104 1.00 90.94 86 LEU A N 1
ATOM 700 C CA . LEU A 1 86 ? -4.173 -0.547 3.174 1.00 90.94 86 LEU A CA 1
ATOM 701 C C . LEU A 1 86 ? -3.240 0.593 3.611 1.00 90.94 86 LEU A C 1
ATOM 703 O O . LEU A 1 86 ? -3.095 1.549 2.863 1.00 90.94 86 LEU A O 1
ATOM 707 N N . GLN A 1 87 ? -2.584 0.511 4.773 1.00 89.94 87 GLN A N 1
ATOM 708 C CA . GLN A 1 87 ? -1.745 1.579 5.336 1.00 89.94 87 GLN A CA 1
ATOM 709 C C . GLN A 1 87 ? -2.482 2.929 5.428 1.00 89.94 87 GLN A C 1
ATOM 711 O O . GLN A 1 87 ? -1.920 3.989 5.151 1.00 89.94 87 GLN A O 1
ATOM 716 N N . LEU A 1 88 ? -3.767 2.890 5.786 1.00 91.12 88 LEU A N 1
ATOM 717 C CA . LEU A 1 88 ? -4.606 4.079 5.915 1.00 91.12 88 LEU A CA 1
ATOM 718 C C . LEU A 1 88 ? -4.507 4.684 7.326 1.00 91.12 88 LEU A C 1
ATOM 720 O O . LEU A 1 88 ? -4.383 3.952 8.312 1.00 91.12 88 LEU A O 1
ATOM 724 N N . PRO A 1 89 ? -4.614 6.018 7.465 1.00 89.56 89 PRO A N 1
ATOM 725 C CA . PRO A 1 89 ? -4.777 6.648 8.772 1.00 89.56 89 PRO A CA 1
ATOM 726 C C . PRO A 1 89 ? -6.152 6.308 9.359 1.00 89.56 89 PRO A C 1
ATOM 728 O O . PRO A 1 89 ? -7.091 6.057 8.621 1.00 89.56 89 PRO A O 1
ATOM 731 N N . ILE A 1 90 ? -6.327 6.383 10.683 1.00 86.25 90 ILE A N 1
ATOM 732 C CA . ILE A 1 90 ? -7.624 6.094 11.342 1.00 86.25 90 ILE A CA 1
ATOM 733 C C . ILE A 1 90 ? -8.749 7.036 10.857 1.00 86.25 90 ILE A C 1
ATOM 735 O O . ILE A 1 90 ? -9.918 6.659 10.852 1.00 86.25 90 ILE A O 1
ATOM 739 N N . ASN A 1 91 ? -8.392 8.248 10.423 1.00 86.06 91 ASN A N 1
ATOM 740 C CA . ASN A 1 91 ? -9.314 9.278 9.938 1.00 86.06 91 ASN A CA 1
ATOM 741 C C . ASN A 1 91 ? -9.319 9.367 8.394 1.00 86.06 91 ASN A C 1
ATOM 743 O O . ASN A 1 91 ? -9.235 10.464 7.846 1.00 86.06 91 ASN A O 1
ATOM 747 N N . TYR A 1 92 ? -9.345 8.228 7.698 1.00 89.69 92 TYR A N 1
ATOM 748 C CA . TYR A 1 92 ? -9.340 8.176 6.230 1.00 89.69 92 TYR A CA 1
ATOM 749 C C . TYR A 1 92 ? -10.669 8.637 5.607 1.00 89.69 92 TYR A C 1
ATOM 751 O O . TYR A 1 92 ? -11.733 8.513 6.221 1.00 89.69 92 TYR A O 1
ATOM 759 N N . GLN A 1 93 ? -10.606 9.121 4.364 1.00 90.12 93 GLN A N 1
ATOM 760 C CA . GLN A 1 93 ? -11.769 9.365 3.506 1.00 90.12 93 GLN A CA 1
ATOM 761 C C . GLN A 1 93 ? -11.996 8.206 2.527 1.00 90.12 93 GLN A C 1
ATOM 763 O O . GLN A 1 93 ? -11.109 7.392 2.269 1.00 90.12 93 GLN A O 1
ATOM 768 N N . GLU A 1 94 ? -13.195 8.121 1.944 1.00 86.94 94 GLU A N 1
ATOM 769 C CA . GLU A 1 94 ? -13.519 7.061 0.976 1.00 86.94 94 GLU A CA 1
ATOM 770 C C . GLU A 1 94 ? -12.680 7.160 -0.317 1.00 86.94 94 GLU A C 1
ATOM 772 O O . GLU A 1 94 ? -12.374 6.140 -0.941 1.00 86.94 94 GLU A O 1
ATOM 777 N N . SER A 1 95 ? -12.254 8.373 -0.692 1.00 89.50 95 SER A N 1
ATOM 778 C CA . SER A 1 95 ? -11.300 8.614 -1.785 1.00 89.50 95 SER A CA 1
ATOM 779 C C . SER A 1 95 ? -9.977 7.885 -1.556 1.00 89.50 95 SER A C 1
ATOM 781 O O . SER A 1 95 ? -9.489 7.184 -2.448 1.00 89.50 95 SER A O 1
ATOM 783 N N . ASP A 1 96 ? -9.454 7.971 -0.334 1.00 91.62 96 ASP A N 1
ATOM 784 C CA . ASP A 1 96 ? -8.118 7.497 0.028 1.00 91.62 96 ASP A CA 1
ATOM 785 C C . ASP A 1 96 ? -8.022 5.974 -0.103 1.00 91.62 96 ASP A C 1
ATOM 787 O O . ASP A 1 96 ? -6.996 5.441 -0.514 1.00 91.62 96 ASP A O 1
ATOM 791 N N . ILE A 1 97 ? -9.121 5.256 0.157 1.00 91.75 97 ILE A N 1
ATOM 792 C CA . ILE A 1 97 ? -9.201 3.795 0.008 1.00 91.75 97 ILE A CA 1
ATOM 793 C C . ILE A 1 97 ? -8.878 3.378 -1.431 1.00 91.75 97 ILE A C 1
ATOM 795 O O . ILE A 1 97 ? -8.122 2.430 -1.663 1.00 91.75 97 ILE A O 1
ATOM 799 N N . LYS A 1 98 ? -9.469 4.069 -2.414 1.00 91.56 98 LYS A N 1
ATOM 800 C CA . LYS A 1 98 ? -9.316 3.732 -3.837 1.00 91.56 98 LYS A CA 1
ATOM 801 C C . LYS A 1 98 ? -7.920 4.091 -4.333 1.00 91.56 98 LYS A C 1
ATOM 803 O O . LYS A 1 98 ? -7.303 3.292 -5.040 1.00 91.56 98 LYS A O 1
ATOM 808 N N . GLU A 1 99 ? -7.427 5.265 -3.953 1.00 93.25 99 GLU A N 1
ATOM 809 C CA . GLU A 1 99 ? -6.103 5.748 -4.346 1.00 93.25 99 GLU A CA 1
ATOM 810 C C . GLU A 1 99 ? -4.992 4.875 -3.771 1.00 93.25 99 GLU A C 1
ATOM 812 O O . GLU A 1 99 ? -4.114 4.405 -4.501 1.00 93.25 99 GLU A O 1
ATOM 817 N N . GLN A 1 100 ? -5.081 4.575 -2.479 1.00 93.19 100 GLN A N 1
A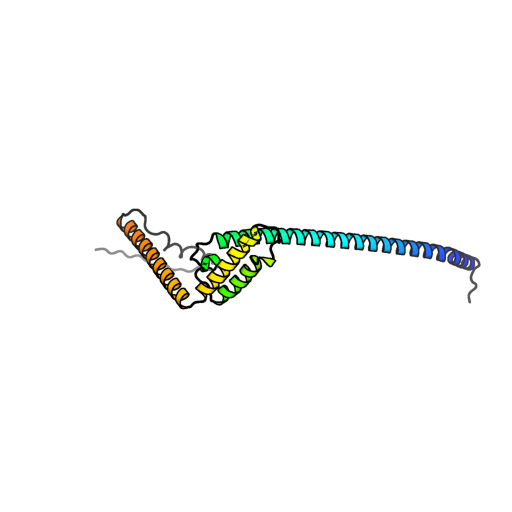TOM 818 C CA . GLN A 1 100 ? -4.084 3.784 -1.784 1.00 93.19 100 GLN A CA 1
ATOM 819 C C . GLN A 1 100 ? -4.089 2.329 -2.256 1.00 93.19 100 GLN A C 1
ATOM 821 O O . GLN A 1 100 ? -3.025 1.756 -2.499 1.00 93.19 100 GLN A O 1
ATOM 826 N N . TYR A 1 101 ? -5.268 1.749 -2.511 1.00 94.12 101 TYR A N 1
ATOM 827 C CA . TYR A 1 101 ? -5.356 0.439 -3.155 1.00 94.12 101 TYR A CA 1
ATOM 828 C C . TYR A 1 101 ? -4.685 0.438 -4.530 1.00 94.12 101 TYR A C 1
ATOM 830 O O . TYR A 1 101 ? -3.916 -0.473 -4.830 1.00 94.12 101 TYR A O 1
ATOM 838 N N . LYS A 1 102 ? -4.937 1.445 -5.378 1.00 93.75 102 LYS A N 1
ATOM 839 C CA . LYS A 1 102 ? -4.313 1.538 -6.708 1.00 93.75 102 LYS A CA 1
ATOM 840 C C . LYS A 1 102 ? -2.789 1.618 -6.599 1.00 93.75 102 LYS A C 1
ATOM 842 O O . LYS A 1 102 ? -2.087 0.914 -7.319 1.00 93.75 102 LYS A O 1
ATOM 847 N N . LYS A 1 103 ? -2.279 2.440 -5.681 1.00 92.25 103 LYS A N 1
ATOM 848 C CA . LYS A 1 103 ? -0.840 2.601 -5.446 1.00 92.25 103 LYS A CA 1
ATOM 849 C C . LYS A 1 103 ? -0.190 1.293 -4.988 1.00 92.25 103 LYS A C 1
ATOM 851 O O . LYS A 1 103 ? 0.787 0.854 -5.590 1.00 92.25 103 LYS A O 1
ATOM 856 N N . LEU A 1 104 ? -0.754 0.655 -3.963 1.00 91.69 104 LEU A N 1
ATOM 857 C CA . LEU A 1 104 ? -0.202 -0.573 -3.392 1.00 91.69 104 LEU A CA 1
ATOM 858 C C . LEU A 1 104 ? -0.346 -1.763 -4.342 1.00 91.69 104 LEU A C 1
ATOM 860 O O . LEU A 1 104 ? 0.617 -2.495 -4.534 1.00 91.69 104 LEU A O 1
ATOM 864 N N . SER A 1 105 ? -1.499 -1.931 -4.993 1.00 91.94 105 SER A N 1
ATOM 865 C CA . SER A 1 105 ? -1.727 -3.028 -5.947 1.00 91.94 105 SER A CA 1
ATOM 866 C C . SER A 1 105 ? -0.733 -3.011 -7.104 1.00 91.94 105 SER A C 1
ATOM 868 O O . SER A 1 105 ? -0.220 -4.064 -7.462 1.00 91.94 105 SER A O 1
ATOM 870 N N . LEU A 1 106 ? -0.401 -1.831 -7.642 1.00 90.56 106 LEU A N 1
ATOM 871 C CA . LEU A 1 106 ? 0.637 -1.687 -8.664 1.00 90.56 106 LEU A CA 1
ATOM 872 C C . LEU A 1 106 ? 2.036 -1.973 -8.122 1.00 90.56 106 LEU A C 1
ATOM 874 O O . LEU A 1 106 ? 2.889 -2.425 -8.881 1.00 90.56 106 LEU A O 1
ATOM 878 N N . LEU A 1 107 ? 2.304 -1.678 -6.851 1.00 88.88 107 LEU A N 1
ATOM 879 C CA . LEU A 1 107 ? 3.602 -1.936 -6.235 1.00 88.88 107 LEU A CA 1
ATOM 880 C C . LEU A 1 107 ? 3.816 -3.436 -6.000 1.00 88.88 107 LEU A C 1
ATOM 882 O O . LEU A 1 107 ? 4.875 -3.946 -6.350 1.00 88.88 107 LEU A O 1
ATOM 886 N N . VAL A 1 108 ? 2.804 -4.137 -5.479 1.00 89.38 108 VAL A N 1
ATOM 887 C CA . VAL A 1 108 ? 2.864 -5.568 -5.122 1.00 89.38 108 VAL A CA 1
ATOM 888 C C . VAL A 1 108 ? 2.293 -6.508 -6.189 1.00 89.38 108 VAL A C 1
ATOM 890 O O . VAL A 1 108 ? 1.977 -7.660 -5.898 1.00 89.38 108 VAL A O 1
ATOM 893 N N . HIS A 1 109 ? 2.134 -6.040 -7.429 1.00 89.44 109 HIS A N 1
ATOM 894 C CA . HIS A 1 109 ? 1.607 -6.877 -8.504 1.00 89.44 109 HIS A CA 1
ATOM 895 C C . HIS A 1 109 ? 2.610 -7.986 -8.879 1.00 89.44 109 HIS A C 1
ATOM 897 O O . HIS A 1 109 ? 3.778 -7.669 -9.134 1.00 89.44 109 HIS A O 1
ATOM 903 N N . PRO A 1 110 ? 2.183 -9.261 -8.987 1.00 87.38 110 PRO A N 1
ATOM 904 C CA . PRO A 1 110 ? 3.091 -10.376 -9.268 1.00 87.38 110 PRO A CA 1
ATOM 905 C C . PRO A 1 110 ? 3.794 -10.260 -10.630 1.00 87.38 110 PRO A C 1
ATOM 907 O O . PRO A 1 110 ? 4.939 -10.669 -10.739 1.00 87.38 110 PRO A O 1
ATOM 910 N N . ASP A 1 111 ? 3.155 -9.644 -11.630 1.00 86.88 111 ASP A N 1
ATOM 911 C CA . ASP A 1 111 ? 3.718 -9.423 -12.982 1.00 86.88 111 ASP A CA 1
ATOM 912 C C . ASP A 1 111 ? 4.936 -8.485 -13.004 1.00 86.88 111 ASP A C 1
ATOM 914 O O . ASP A 1 111 ? 5.753 -8.517 -13.915 1.00 86.88 111 ASP A O 1
ATOM 918 N N . ARG A 1 112 ? 5.084 -7.618 -11.994 1.00 80.56 112 ARG A N 1
ATOM 919 C CA . ARG A 1 112 ? 6.229 -6.698 -11.942 1.00 80.56 112 ARG A CA 1
ATOM 920 C C . ARG A 1 112 ? 7.462 -7.348 -11.322 1.00 80.56 112 ARG A C 1
ATOM 922 O O . ARG A 1 112 ? 8.531 -6.733 -11.347 1.00 80.56 112 ARG A O 1
ATOM 929 N N . ILE A 1 113 ? 7.307 -8.514 -10.692 1.00 81.19 113 ILE A N 1
ATOM 930 C CA . ILE A 1 113 ? 8.358 -9.256 -9.988 1.00 81.19 113 ILE A CA 1
ATOM 931 C C . ILE A 1 113 ? 8.991 -10.229 -10.971 1.00 81.19 113 ILE A C 1
ATOM 933 O O . ILE A 1 113 ? 8.297 -10.832 -11.782 1.00 81.19 113 ILE A O 1
ATOM 937 N N . LYS A 1 114 ? 10.315 -10.368 -10.900 1.00 79.44 114 LYS A N 1
ATOM 938 C CA . LYS A 1 114 ? 11.059 -11.299 -11.748 1.00 79.44 114 LYS A CA 1
ATOM 939 C C . LYS A 1 114 ? 10.500 -12.717 -11.556 1.00 79.44 114 LYS A C 1
ATOM 941 O O . LYS A 1 114 ? 10.275 -13.145 -10.424 1.00 79.44 114 LYS A O 1
ATOM 946 N N . GLU A 1 115 ? 10.279 -13.419 -12.667 1.00 69.38 115 GLU A N 1
ATOM 947 C CA . GLU A 1 115 ? 9.606 -14.728 -12.724 1.00 69.38 115 GLU A CA 1
ATOM 948 C C . GLU A 1 115 ? 10.252 -15.796 -11.823 1.00 69.38 115 GLU A C 1
ATOM 950 O O . GLU A 1 115 ? 9.553 -16.657 -11.295 1.00 69.38 115 GLU A O 1
ATOM 955 N N . ASP A 1 116 ? 11.556 -15.679 -11.560 1.00 62.78 116 ASP A N 1
ATOM 956 C CA . ASP A 1 116 ? 12.350 -16.684 -10.842 1.00 62.78 116 ASP A CA 1
ATOM 957 C C . ASP A 1 116 ? 12.442 -16.464 -9.318 1.00 62.78 116 ASP A C 1
ATOM 959 O O . ASP A 1 116 ? 13.173 -17.167 -8.622 1.00 62.78 116 ASP A O 1
ATOM 963 N N . SER A 1 117 ? 11.750 -15.466 -8.759 1.00 71.31 117 SER A N 1
ATOM 964 C CA . SER A 1 117 ? 11.886 -15.112 -7.338 1.00 71.31 117 SER A CA 1
ATOM 965 C C . SER A 1 117 ? 10.782 -15.710 -6.460 1.00 71.31 117 SER A C 1
ATOM 967 O O . SER A 1 117 ? 9.595 -15.546 -6.739 1.00 71.31 117 SER A O 1
ATOM 969 N N . ALA A 1 118 ? 11.155 -16.273 -5.301 1.00 78.62 118 ALA A N 1
ATOM 970 C CA . ALA A 1 118 ? 10.218 -16.684 -4.237 1.00 78.62 118 ALA A CA 1
ATOM 971 C C . ALA A 1 118 ? 9.276 -15.542 -3.783 1.00 78.62 118 ALA A C 1
ATOM 973 O O . ALA A 1 118 ? 8.177 -15.767 -3.276 1.00 78.62 118 ALA A O 1
ATOM 974 N N . LEU A 1 119 ? 9.681 -14.293 -4.032 1.00 82.00 119 LEU A N 1
ATOM 975 C CA . LEU A 1 119 ? 8.890 -13.083 -3.820 1.00 82.00 119 LEU A CA 1
ATOM 976 C C . LEU A 1 119 ? 7.587 -13.053 -4.626 1.00 82.00 119 LEU A C 1
ATOM 978 O O . LEU A 1 119 ? 6.629 -12.425 -4.181 1.00 82.00 119 LEU A O 1
ATOM 982 N N . LYS A 1 120 ? 7.512 -13.734 -5.778 1.00 87.75 120 LYS A N 1
ATOM 983 C CA . LYS A 1 120 ? 6.305 -13.771 -6.614 1.00 87.75 120 LYS A CA 1
ATOM 984 C C . LYS A 1 120 ? 5.132 -14.434 -5.888 1.00 87.75 120 LYS A C 1
ATOM 986 O O . LYS A 1 120 ? 4.012 -13.925 -5.936 1.00 87.75 120 LYS A O 1
ATOM 991 N N . GLU A 1 121 ? 5.384 -15.514 -5.149 1.00 88.81 121 GLU A N 1
ATOM 992 C CA . GLU A 1 121 ? 4.357 -16.183 -4.341 1.00 88.81 121 GLU A CA 1
ATOM 993 C C . GLU A 1 121 ? 3.905 -15.297 -3.169 1.00 88.81 121 GLU A C 1
ATOM 995 O O . GLU A 1 121 ? 2.707 -15.114 -2.935 1.00 88.81 121 GLU A O 1
ATOM 1000 N N . SER A 1 122 ? 4.860 -14.688 -2.461 1.00 88.88 122 SER A N 1
ATOM 1001 C CA . SER A 1 122 ? 4.585 -13.743 -1.372 1.00 88.88 122 SER A CA 1
ATOM 1002 C C . SER A 1 122 ? 3.783 -12.530 -1.850 1.00 88.88 122 SER A C 1
ATOM 1004 O O . SER A 1 122 ? 2.854 -12.093 -1.170 1.00 88.88 122 SER A O 1
ATOM 1006 N N . ALA A 1 123 ? 4.073 -12.027 -3.048 1.00 90.19 123 ALA A N 1
ATOM 1007 C CA . ALA A 1 123 ? 3.336 -10.936 -3.665 1.00 90.19 123 ALA A CA 1
ATOM 1008 C C . ALA A 1 123 ? 1.920 -11.332 -4.073 1.00 90.19 123 ALA A C 1
ATOM 1010 O O . ALA A 1 123 ? 0.990 -10.577 -3.810 1.00 90.19 123 ALA A O 1
ATOM 1011 N N . ALA A 1 124 ? 1.721 -12.525 -4.638 1.00 91.31 124 ALA A N 1
ATOM 1012 C CA . ALA A 1 124 ? 0.382 -13.029 -4.937 1.00 91.31 124 ALA A CA 1
ATOM 1013 C C . ALA A 1 124 ? -0.478 -13.125 -3.662 1.00 91.31 124 ALA A C 1
ATOM 1015 O O . ALA A 1 124 ? -1.628 -12.679 -3.647 1.00 91.31 124 ALA A O 1
ATOM 1016 N N . LYS A 1 125 ? 0.101 -13.621 -2.558 1.00 90.94 125 LYS A N 1
ATOM 1017 C CA . LYS A 1 125 ? -0.557 -13.660 -1.239 1.00 90.94 125 LYS A CA 1
ATOM 1018 C C . LYS A 1 125 ? -0.867 -12.256 -0.710 1.00 90.94 125 LYS A C 1
ATOM 1020 O O . LYS A 1 125 ? -1.982 -12.009 -0.248 1.00 90.94 125 LYS A O 1
ATOM 1025 N N . ALA A 1 126 ? 0.088 -11.330 -0.798 1.00 91.25 126 ALA A N 1
ATOM 1026 C CA . ALA A 1 126 ? -0.101 -9.944 -0.376 1.00 91.25 126 ALA A CA 1
ATOM 1027 C C . ALA A 1 126 ? -1.191 -9.241 -1.201 1.00 91.25 126 ALA A C 1
ATOM 1029 O O . ALA A 1 126 ? -2.058 -8.573 -0.641 1.00 91.25 126 ALA A O 1
ATOM 1030 N N . PHE A 1 127 ? -1.200 -9.444 -2.518 1.00 92.88 127 PHE A N 1
ATOM 1031 C CA . PHE A 1 127 ? -2.190 -8.888 -3.434 1.00 92.88 127 PHE A CA 1
ATOM 1032 C C . PHE A 1 127 ? -3.603 -9.398 -3.131 1.00 92.88 127 PHE A C 1
ATOM 1034 O O . PHE A 1 127 ? -4.545 -8.605 -3.064 1.00 92.88 127 PHE A O 1
ATOM 1041 N N . ALA A 1 128 ? -3.755 -10.702 -2.877 1.00 92.31 128 ALA A N 1
ATOM 1042 C CA . ALA A 1 128 ? -5.031 -11.283 -2.468 1.00 92.31 128 ALA A CA 1
ATOM 1043 C C . ALA A 1 128 ? -5.544 -10.660 -1.157 1.00 92.31 128 ALA A C 1
ATOM 1045 O O . ALA A 1 128 ? -6.698 -10.236 -1.082 1.00 92.31 128 ALA A O 1
ATOM 1046 N N . LYS A 1 129 ? -4.666 -10.511 -0.156 1.00 91.62 129 LYS A N 1
ATOM 1047 C CA . LYS A 1 129 ? -4.993 -9.866 1.126 1.00 91.62 129 LYS A CA 1
ATOM 1048 C C . LYS A 1 129 ? -5.383 -8.394 0.951 1.00 91.62 129 LYS A C 1
ATOM 1050 O O . LYS A 1 129 ? -6.323 -7.920 1.584 1.00 91.62 129 LYS A O 1
ATOM 1055 N N . LEU A 1 130 ? -4.707 -7.677 0.054 1.00 92.75 130 LEU A N 1
ATOM 1056 C CA . LEU A 1 130 ? -5.012 -6.286 -0.283 1.00 92.75 130 LEU A CA 1
ATOM 1057 C C . LEU A 1 130 ? -6.391 -6.147 -0.956 1.00 92.75 130 LEU A C 1
ATOM 1059 O O . LEU A 1 130 ? -7.158 -5.236 -0.636 1.00 92.75 130 LEU A O 1
ATOM 1063 N N . ALA A 1 131 ? -6.731 -7.064 -1.867 1.00 92.69 131 ALA A N 1
ATOM 1064 C CA . ALA A 1 131 ? -8.046 -7.123 -2.507 1.00 92.69 131 ALA A CA 1
ATOM 1065 C C . ALA A 1 131 ? -9.163 -7.427 -1.500 1.00 92.69 131 ALA A C 1
ATOM 1067 O O . ALA A 1 131 ? -10.213 -6.778 -1.519 1.00 92.69 131 ALA A O 1
ATOM 1068 N N . GLU A 1 132 ? -8.921 -8.360 -0.582 1.00 92.06 132 GLU A N 1
ATOM 1069 C CA . GLU A 1 132 ? -9.851 -8.681 0.496 1.00 92.06 132 GLU A CA 1
ATOM 1070 C C . GLU A 1 132 ? -10.071 -7.485 1.434 1.00 92.06 132 GLU A C 1
ATOM 1072 O O . GLU A 1 132 ? -11.219 -7.125 1.706 1.00 92.06 132 GLU A O 1
ATOM 1077 N N . ALA A 1 133 ? -8.997 -6.810 1.858 1.00 92.56 133 ALA A N 1
ATOM 1078 C CA . ALA A 1 133 ? -9.070 -5.626 2.710 1.00 92.56 133 ALA A CA 1
ATOM 1079 C C . ALA A 1 133 ? -9.899 -4.504 2.069 1.00 92.56 133 ALA A C 1
ATOM 1081 O O . ALA A 1 133 ? -10.784 -3.938 2.717 1.00 92.56 133 ALA A O 1
ATOM 1082 N N . ARG A 1 134 ? -9.679 -4.233 0.773 1.00 92.94 134 ARG A N 1
ATOM 1083 C CA . ARG A 1 134 ? -10.494 -3.278 0.009 1.00 92.94 134 ARG A CA 1
ATOM 1084 C C . ARG A 1 134 ? -11.968 -3.679 -0.012 1.00 92.94 134 ARG A C 1
ATOM 1086 O O . ARG A 1 134 ? -12.831 -2.820 0.148 1.00 92.94 134 ARG A O 1
ATOM 1093 N N . ARG A 1 135 ? -12.275 -4.964 -0.208 1.00 92.38 135 ARG A N 1
ATOM 1094 C CA . ARG A 1 135 ? -13.660 -5.454 -0.218 1.00 92.38 135 ARG A CA 1
ATOM 1095 C C . ARG A 1 135 ? -14.332 -5.261 1.142 1.00 92.38 135 ARG A C 1
ATOM 1097 O O . ARG A 1 135 ? -15.464 -4.794 1.184 1.00 92.38 135 ARG A O 1
ATOM 1104 N N . MET A 1 136 ? -13.637 -5.582 2.235 1.00 91.25 136 MET A N 1
ATOM 1105 C CA . MET A 1 136 ? -14.167 -5.429 3.595 1.00 91.25 136 MET A CA 1
ATOM 1106 C C . MET A 1 136 ? -14.444 -3.967 3.943 1.00 91.25 136 MET A C 1
ATOM 1108 O O . MET A 1 136 ? -15.530 -3.644 4.411 1.00 91.25 136 MET A O 1
ATOM 1112 N N . ILE A 1 137 ? -13.484 -3.074 3.691 1.00 90.56 137 ILE A N 1
ATOM 1113 C CA . ILE A 1 137 ? -13.626 -1.655 4.042 1.00 90.56 137 ILE A CA 1
ATOM 1114 C C . ILE A 1 137 ? -14.624 -0.925 3.136 1.00 90.56 137 ILE A C 1
ATOM 1116 O O . ILE A 1 137 ? -15.147 0.111 3.526 1.00 90.56 137 ILE A O 1
ATOM 1120 N N . SER A 1 138 ? -14.910 -1.453 1.942 1.00 90.31 138 SER A N 1
ATOM 1121 C CA . SER A 1 138 ? -15.920 -0.896 1.038 1.00 90.31 138 SER A CA 1
ATOM 1122 C C . SER A 1 138 ? -17.356 -1.189 1.486 1.00 90.31 138 SER A C 1
ATOM 1124 O O . SER A 1 138 ? -18.271 -0.534 0.992 1.00 90.31 138 SER A O 1
ATOM 1126 N N . ASP A 1 139 ? -17.579 -2.159 2.381 1.00 92.31 139 ASP A N 1
ATOM 1127 C CA . ASP A 1 139 ? -18.914 -2.450 2.907 1.00 92.31 139 ASP A CA 1
ATOM 1128 C C . ASP A 1 139 ? -19.295 -1.417 3.990 1.00 92.31 139 ASP A C 1
ATOM 1130 O O . ASP A 1 139 ? -18.629 -1.340 5.033 1.00 92.31 139 ASP A O 1
ATOM 1134 N N . PRO A 1 140 ? -20.387 -0.645 3.811 1.00 90.25 140 PRO A N 1
ATOM 1135 C CA . PRO A 1 140 ? -20.828 0.335 4.802 1.00 90.25 140 PRO A CA 1
ATOM 1136 C C . PRO A 1 140 ? -21.149 -0.293 6.168 1.00 90.25 140 PRO A C 1
ATOM 1138 O O . PRO A 1 140 ? -20.951 0.348 7.203 1.00 90.25 140 PRO A O 1
ATOM 1141 N N . LYS A 1 141 ? -21.599 -1.557 6.216 1.00 92.00 141 LYS A N 1
ATOM 1142 C CA . LYS A 1 141 ? -21.863 -2.255 7.486 1.00 92.00 141 LYS A CA 1
ATOM 1143 C C . LYS A 1 141 ? -20.578 -2.454 8.280 1.00 92.00 141 LYS A C 1
ATOM 1145 O O . LYS A 1 141 ? -20.549 -2.214 9.490 1.00 92.00 141 LYS A O 1
ATOM 1150 N N . TYR A 1 142 ? -19.513 -2.865 7.596 1.00 90.19 142 TYR A N 1
ATOM 1151 C CA . TYR A 1 142 ? -18.204 -3.052 8.207 1.00 90.19 142 TYR A CA 1
ATOM 1152 C C . TYR A 1 142 ? -17.618 -1.715 8.673 1.00 90.19 142 TYR A C 1
ATOM 1154 O O . TYR A 1 142 ? -17.156 -1.620 9.810 1.00 90.19 142 TYR A O 1
ATOM 1162 N N . GLN A 1 143 ? -17.718 -0.660 7.857 1.00 89.44 143 GLN A N 1
ATOM 1163 C CA . GLN A 1 143 ? -17.274 0.6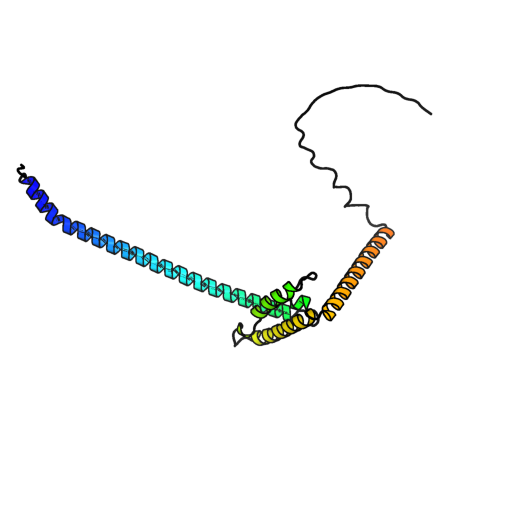82 8.250 1.00 89.44 143 GLN A CA 1
ATOM 1164 C C . GLN A 1 143 ? -17.979 1.183 9.513 1.00 89.44 143 GLN A C 1
ATOM 1166 O O . GLN A 1 143 ? -17.331 1.717 10.412 1.00 89.44 143 GLN A O 1
ATOM 1171 N N . ASN A 1 144 ? -19.297 0.998 9.610 1.00 90.94 144 ASN A N 1
ATOM 1172 C CA . ASN A 1 144 ? -20.056 1.413 10.787 1.00 90.94 144 ASN A CA 1
ATOM 1173 C C . ASN A 1 144 ? -19.625 0.638 12.035 1.00 90.94 144 ASN A C 1
ATOM 1175 O O . ASN A 1 144 ? -19.385 1.246 13.078 1.00 90.94 144 ASN A O 1
ATOM 1179 N N . LYS A 1 145 ? -19.442 -0.683 11.922 1.00 91.50 145 LYS A N 1
ATOM 1180 C CA . LYS A 1 145 ? -18.915 -1.508 13.019 1.00 91.50 145 LYS A CA 1
ATOM 1181 C C . LYS A 1 145 ? -17.540 -1.018 13.476 1.00 91.50 145 LYS A C 1
ATOM 1183 O O . LYS A 1 145 ? -17.312 -0.861 14.672 1.00 91.50 145 LYS A O 1
ATOM 1188 N N . LEU A 1 146 ? -16.652 -0.731 12.528 1.00 89.12 146 LEU A N 1
ATOM 1189 C CA . LEU A 1 146 ? -15.305 -0.244 12.800 1.00 89.12 146 LEU A CA 1
ATOM 1190 C C . LEU A 1 146 ? -15.320 1.127 13.491 1.00 89.12 146 LEU A C 1
ATOM 1192 O O . LEU A 1 146 ? -14.626 1.320 14.486 1.00 89.12 146 LEU A O 1
ATOM 1196 N N . LYS A 1 147 ? -16.167 2.056 13.032 1.00 89.12 147 LYS A N 1
ATOM 1197 C CA . LYS A 1 147 ? -16.364 3.369 13.669 1.00 89.12 147 LYS A CA 1
ATOM 1198 C C . LYS A 1 147 ? -16.839 3.231 15.114 1.00 89.12 147 LYS A C 1
ATOM 1200 O O . LYS A 1 147 ? -16.276 3.875 15.995 1.00 89.12 147 LYS A O 1
ATOM 1205 N N . VAL A 1 148 ? -17.824 2.368 15.373 1.00 92.88 148 VAL A N 1
ATOM 1206 C CA . VAL A 1 148 ? -18.328 2.110 16.733 1.00 92.88 148 VAL A CA 1
ATOM 1207 C C . VAL A 1 148 ? -17.220 1.558 17.631 1.00 92.88 148 VAL A C 1
ATOM 1209 O O . VAL A 1 148 ? -17.016 2.079 18.725 1.00 92.88 148 VAL A O 1
ATOM 1212 N N . GLN A 1 149 ? -16.455 0.574 17.153 1.00 90.75 149 GLN A N 1
ATOM 1213 C CA . GLN A 1 149 ? -15.335 -0.007 17.903 1.00 90.75 149 GLN A CA 1
ATOM 1214 C C . GLN A 1 149 ? -14.245 1.026 18.217 1.00 90.75 149 GLN A C 1
ATOM 1216 O O . GLN A 1 149 ? -13.745 1.077 19.341 1.00 90.75 149 GLN A O 1
ATOM 1221 N N . ILE A 1 150 ? -13.900 1.886 17.254 1.00 90.19 150 ILE A N 1
ATOM 1222 C CA . ILE A 1 150 ? -12.918 2.961 17.449 1.00 90.19 150 ILE A CA 1
ATOM 1223 C C . ILE A 1 150 ? -13.417 3.968 18.492 1.00 90.19 150 ILE A C 1
ATOM 1225 O O . ILE A 1 150 ? -12.654 4.374 19.369 1.00 90.19 150 ILE A O 1
ATOM 1229 N N . LEU A 1 151 ? -14.687 4.374 18.420 1.00 92.56 151 LEU A N 1
ATOM 1230 C CA . LEU A 1 151 ? -15.284 5.313 19.373 1.00 92.56 151 LEU A CA 1
ATOM 1231 C C . LEU A 1 151 ? -15.345 4.730 20.787 1.00 92.56 151 LEU A C 1
ATOM 1233 O O . LEU A 1 151 ? -15.012 5.414 21.754 1.00 92.56 151 LEU A O 1
ATOM 1237 N N . GLU A 1 152 ? -15.726 3.461 20.915 1.00 94.75 152 GLU A N 1
ATOM 1238 C CA . GLU A 1 152 ? -15.746 2.764 22.196 1.00 94.75 152 GLU A CA 1
ATOM 1239 C C . GLU A 1 152 ? -14.339 2.655 22.799 1.00 94.75 152 GLU A C 1
ATOM 1241 O O . GLU A 1 152 ? -14.144 2.964 23.976 1.00 94.75 152 GLU A O 1
ATOM 1246 N N . ALA A 1 153 ? -13.343 2.277 21.994 1.00 92.31 153 ALA A N 1
ATOM 1247 C CA . ALA A 1 153 ? -11.954 2.209 22.433 1.00 92.31 153 ALA A CA 1
ATOM 1248 C C . ALA A 1 153 ? -11.442 3.579 22.909 1.00 92.31 153 ALA A C 1
ATOM 1250 O O . ALA A 1 153 ? -10.839 3.665 23.981 1.00 92.31 153 ALA A O 1
ATOM 1251 N N . LYS A 1 154 ? -11.739 4.658 22.169 1.00 91.56 154 LYS A N 1
ATOM 1252 C CA . LYS A 1 154 ? -11.407 6.036 22.575 1.00 91.56 154 LYS A CA 1
ATOM 1253 C C . LYS A 1 154 ? -12.037 6.392 23.921 1.00 91.56 154 LYS A C 1
ATOM 1255 O O . LYS A 1 154 ? -11.319 6.805 24.828 1.00 91.56 154 LYS A O 1
ATOM 1260 N N . ARG A 1 155 ? -13.337 6.123 24.091 1.00 94.31 155 ARG A N 1
ATOM 1261 C CA . ARG A 1 155 ? -14.058 6.368 25.351 1.00 94.31 155 ARG A CA 1
ATOM 1262 C C . ARG A 1 155 ? -13.428 5.620 26.527 1.00 94.31 155 ARG A C 1
ATOM 1264 O O . ARG A 1 155 ? -13.245 6.199 27.593 1.00 94.31 155 ARG A O 1
ATOM 1271 N N . ARG A 1 156 ? -13.072 4.343 26.348 1.00 94.06 156 ARG A N 1
ATOM 1272 C CA . ARG A 1 156 ? -12.426 3.532 27.399 1.00 94.06 156 ARG A CA 1
ATOM 1273 C C . ARG A 1 156 ? -11.057 4.091 27.796 1.00 94.06 156 ARG A C 1
ATOM 1275 O O . ARG A 1 156 ? -10.729 4.117 28.980 1.00 94.06 156 ARG A O 1
ATOM 1282 N N . ILE A 1 157 ? -10.266 4.555 26.828 1.00 93.00 157 ILE A N 1
ATOM 1283 C CA . ILE A 1 157 ? -8.958 5.172 27.088 1.00 93.00 157 ILE A CA 1
ATOM 1284 C C . ILE A 1 157 ? -9.123 6.494 27.842 1.00 93.00 157 ILE A C 1
ATOM 1286 O O . ILE A 1 157 ? -8.394 6.740 28.800 1.00 93.00 157 ILE A O 1
ATOM 1290 N N . GLU A 1 158 ? -10.067 7.337 27.430 1.00 92.62 158 GLU A N 1
ATOM 1291 C CA . GLU A 1 158 ? -10.357 8.609 28.096 1.00 92.62 158 GLU A CA 1
ATOM 1292 C C . GLU A 1 158 ? -10.832 8.398 29.532 1.00 92.62 158 GLU A C 1
ATOM 1294 O O . GLU A 1 158 ? -10.277 9.019 30.434 1.00 92.62 158 GLU A O 1
ATOM 1299 N N . ALA A 1 159 ? -11.754 7.458 29.758 1.00 92.81 159 ALA A N 1
ATOM 1300 C CA . ALA A 1 159 ? -12.229 7.103 31.093 1.00 92.81 159 ALA A CA 1
ATOM 1301 C C . ALA A 1 159 ? -11.095 6.589 31.993 1.00 92.81 159 ALA A C 1
ATOM 1303 O O . ALA A 1 159 ? -10.993 6.982 33.153 1.00 92.81 159 ALA A O 1
ATOM 1304 N N . ARG A 1 160 ? -10.192 5.752 31.459 1.00 91.94 160 ARG A N 1
ATOM 1305 C CA . ARG A 1 160 ? -9.013 5.286 32.204 1.00 91.94 160 ARG A CA 1
ATOM 1306 C C . ARG A 1 160 ? -8.062 6.436 32.533 1.00 91.94 160 ARG A C 1
ATOM 1308 O O . ARG A 1 160 ? -7.540 6.490 33.639 1.00 91.94 160 ARG A O 1
ATOM 1315 N N . LYS A 1 161 ? -7.840 7.358 31.591 1.00 91.31 161 LYS A N 1
ATOM 1316 C CA . LYS A 1 161 ? -6.998 8.544 31.805 1.00 91.31 161 LYS A CA 1
ATOM 1317 C C . LYS A 1 161 ? -7.607 9.494 32.833 1.00 91.31 161 LYS A C 1
ATOM 1319 O O . LYS A 1 161 ? -6.872 10.018 33.658 1.00 91.31 161 LYS A O 1
ATOM 1324 N N . SER A 1 162 ? -8.917 9.731 32.793 1.00 89.81 162 SER A N 1
ATOM 1325 C CA . SER A 1 162 ? -9.592 10.580 33.778 1.00 89.81 162 SER A CA 1
ATOM 1326 C C . SER A 1 162 ? -9.626 9.927 35.156 1.00 89.81 162 SER A C 1
ATOM 1328 O O . SER A 1 162 ? -9.390 10.613 36.139 1.00 89.81 162 SER A O 1
ATOM 1330 N N . ALA A 1 163 ? -9.850 8.612 35.231 1.00 88.25 163 ALA A N 1
ATOM 1331 C CA . ALA A 1 163 ? -9.799 7.872 3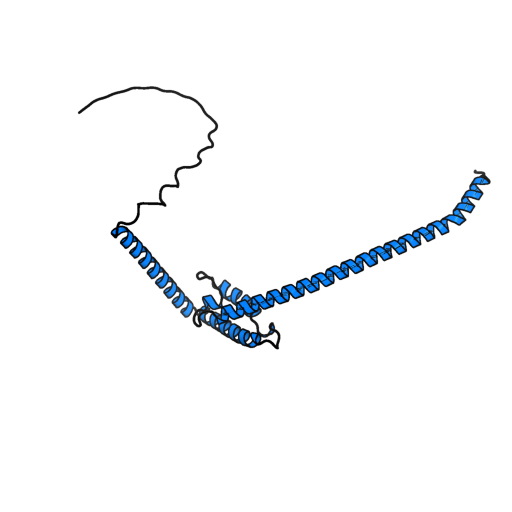6.489 1.00 88.25 163 ALA A CA 1
ATOM 1332 C C . ALA A 1 163 ? -8.398 7.913 37.114 1.00 88.25 163 ALA A C 1
ATOM 1334 O O . ALA A 1 163 ? -8.279 8.245 38.285 1.00 88.25 163 ALA A O 1
ATOM 1335 N N . ALA A 1 164 ? -7.344 7.684 36.322 1.00 87.19 164 ALA A N 1
ATOM 1336 C CA . ALA A 1 164 ? -5.963 7.798 36.795 1.00 87.19 164 ALA A CA 1
ATOM 1337 C C . ALA A 1 164 ? -5.632 9.218 37.285 1.00 87.19 164 ALA A C 1
ATOM 1339 O O . ALA A 1 164 ? -4.985 9.372 38.310 1.00 87.19 164 ALA A O 1
ATOM 1340 N N . ARG A 1 165 ? -6.122 10.263 36.600 1.00 84.88 165 ARG A N 1
ATOM 1341 C CA . ARG A 1 165 ? -5.962 11.658 37.052 1.00 84.88 165 ARG A CA 1
ATOM 1342 C C . ARG A 1 165 ? -6.639 11.918 38.400 1.00 84.88 165 ARG A C 1
ATOM 1344 O O . ARG A 1 165 ? -6.046 12.577 39.241 1.00 84.88 165 ARG A O 1
ATOM 1351 N N . LEU A 1 166 ? -7.855 11.406 38.597 1.00 85.19 166 LEU A N 1
ATOM 1352 C CA . LEU A 1 166 ? -8.579 11.535 39.868 1.00 85.19 166 LEU A CA 1
ATOM 1353 C C . LEU A 1 166 ? -7.891 10.747 40.990 1.00 85.19 166 LEU A C 1
ATOM 1355 O O . LEU A 1 166 ? -7.808 11.222 42.114 1.00 85.19 166 LEU A O 1
ATOM 1359 N N . GLU A 1 167 ? -7.373 9.556 40.691 1.00 81.88 167 GLU A N 1
ATOM 1360 C CA . GLU A 1 167 ? -6.620 8.738 41.647 1.00 81.88 167 GLU A CA 1
ATOM 1361 C C . GLU A 1 167 ? -5.295 9.403 42.052 1.00 81.88 167 GLU A C 1
ATOM 1363 O O . GLU A 1 167 ? -4.945 9.415 43.232 1.00 81.88 167 GLU A O 1
ATOM 1368 N N . GLU A 1 168 ? -4.585 10.018 41.102 1.00 80.19 168 GLU A N 1
ATOM 1369 C CA . GLU A 1 168 ? -3.402 10.846 41.376 1.00 80.19 168 GLU A CA 1
ATOM 1370 C C . GLU A 1 168 ? -3.738 12.062 42.257 1.00 80.19 168 GLU A C 1
ATOM 1372 O O . GLU A 1 168 ? -2.972 12.389 43.165 1.00 80.19 168 GLU A O 1
ATOM 1377 N N . GLU A 1 169 ? -4.883 12.711 42.027 1.00 78.69 169 GLU A N 1
ATOM 1378 C CA . GLU A 1 169 ? -5.368 13.838 42.834 1.00 78.69 169 GLU A CA 1
ATOM 1379 C C . GLU A 1 169 ? -5.714 13.407 44.269 1.00 78.69 169 GLU A C 1
ATOM 1381 O O . GLU A 1 169 ? -5.331 14.081 45.226 1.00 78.69 169 GLU A O 1
ATOM 1386 N N . ILE A 1 170 ? -6.353 12.243 44.433 1.00 78.25 170 ILE A N 1
ATOM 1387 C CA . ILE A 1 170 ? -6.684 11.656 45.742 1.00 78.25 170 ILE A CA 1
ATOM 1388 C C . ILE A 1 170 ? -5.420 11.246 46.511 1.00 78.25 170 ILE A C 1
ATOM 1390 O O . ILE A 1 170 ? -5.340 11.464 47.719 1.00 78.25 170 ILE A O 1
ATOM 1394 N N . ASN A 1 171 ? -4.416 10.683 45.832 1.00 77.25 171 ASN A N 1
ATOM 1395 C CA . ASN A 1 171 ? -3.184 10.213 46.470 1.00 77.25 171 ASN A CA 1
ATOM 1396 C C . ASN A 1 171 ? -2.174 11.332 46.782 1.00 77.25 171 ASN A C 1
ATOM 1398 O O . ASN A 1 171 ? -1.111 11.042 47.324 1.00 77.25 171 ASN A O 1
ATOM 1402 N N . GLY A 1 172 ? -2.480 12.601 46.487 1.00 62.59 172 GLY A N 1
ATOM 1403 C CA . GLY A 1 172 ? -1.743 13.761 47.005 1.00 62.59 172 GLY A CA 1
ATOM 1404 C C . GLY A 1 172 ? -0.287 13.901 46.540 1.00 62.59 172 GLY A C 1
ATOM 1405 O O . GLY A 1 172 ? 0.442 14.748 47.053 1.00 62.59 172 GLY A O 1
ATOM 1406 N N . ILE A 1 173 ? 0.162 13.112 45.560 1.00 62.03 173 ILE A N 1
ATOM 1407 C CA . ILE A 1 173 ? 1.523 13.179 45.016 1.00 62.03 173 ILE A CA 1
ATOM 1408 C C . ILE A 1 173 ? 1.453 13.786 43.610 1.00 62.03 173 ILE A C 1
ATOM 1410 O O . ILE A 1 173 ? 1.599 13.081 42.618 1.00 62.03 173 ILE A O 1
ATOM 1414 N N . ARG A 1 174 ? 1.226 15.106 43.517 1.00 56.78 174 ARG A N 1
ATOM 1415 C CA . ARG A 1 174 ? 1.983 16.026 42.634 1.00 56.78 174 ARG A CA 1
ATOM 1416 C C . ARG A 1 174 ? 1.535 17.492 42.786 1.00 56.78 174 ARG A C 1
ATOM 1418 O O . ARG A 1 174 ? 0.370 17.757 43.069 1.00 56.78 174 ARG A O 1
ATOM 1425 N N . PRO A 1 175 ? 2.470 18.448 42.601 1.00 51.12 175 PRO A N 1
ATOM 1426 C CA . PRO A 1 175 ? 2.240 19.868 42.819 1.00 51.12 175 PRO A CA 1
ATOM 1427 C C . PRO A 1 175 ? 1.321 20.444 41.740 1.00 51.12 175 PRO A C 1
ATOM 1429 O O . PRO A 1 175 ? 1.389 20.065 40.567 1.00 51.12 175 PRO A O 1
ATOM 1432 N N . ALA A 1 176 ? 0.474 21.379 42.158 1.00 49.53 176 ALA A N 1
ATOM 1433 C CA . ALA A 1 176 ? -0.451 22.097 41.302 1.00 49.53 176 ALA A CA 1
ATOM 1434 C C . ALA A 1 176 ? 0.254 22.734 40.089 1.00 49.53 176 ALA A C 1
ATOM 1436 O O . ALA A 1 176 ? 1.264 23.416 40.223 1.00 49.53 176 ALA A O 1
ATOM 1437 N N . ALA A 1 177 ? -0.353 22.540 38.917 1.00 48.06 177 ALA A N 1
ATOM 1438 C CA . ALA A 1 177 ? -0.223 23.366 37.721 1.00 48.06 177 ALA A CA 1
ATOM 1439 C C . ALA A 1 177 ? 1.187 23.573 37.127 1.00 48.06 177 ALA A C 1
ATOM 1441 O O . ALA A 1 177 ? 1.951 24.466 37.480 1.00 48.06 177 ALA A O 1
ATOM 1442 N N . THR A 1 178 ? 1.433 22.898 36.007 1.00 49.34 178 THR A N 1
ATOM 1443 C CA . THR A 1 178 ? 2.198 23.509 34.911 1.00 49.34 178 THR A CA 1
ATOM 1444 C C . THR A 1 178 ? 1.427 23.283 33.623 1.00 49.34 178 THR A C 1
ATOM 1446 O O . THR A 1 178 ? 1.727 22.355 32.889 1.00 49.34 178 THR A O 1
ATOM 1449 N N . THR A 1 179 ? 0.339 24.035 33.421 1.00 52.06 179 THR A N 1
ATOM 1450 C CA .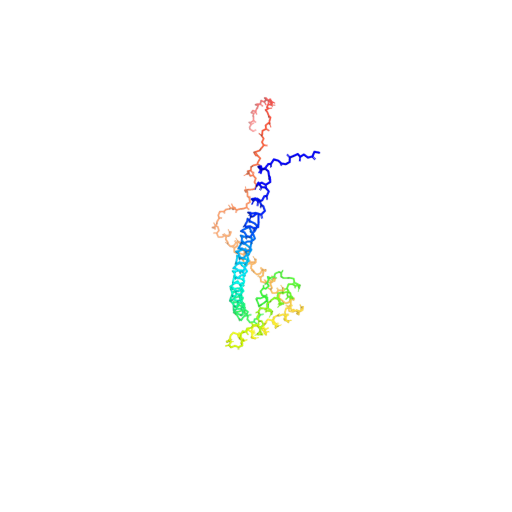 THR A 1 179 ? -0.118 24.614 32.134 1.00 52.06 179 THR A CA 1
ATOM 1451 C C . THR A 1 179 ? -1.430 25.372 32.388 1.00 52.06 179 THR A C 1
ATOM 1453 O O . THR A 1 179 ? -2.495 24.941 31.965 1.00 52.06 179 THR A O 1
ATOM 1456 N N . SER A 1 180 ? -1.373 26.489 33.117 1.00 46.66 180 SER A N 1
ATOM 1457 C CA . SER A 1 180 ? -2.425 27.523 33.074 1.00 46.66 180 SER A CA 1
ATOM 1458 C C . SER A 1 180 ? -1.979 28.815 33.774 1.00 46.66 180 SER A C 1
ATOM 1460 O O . SER A 1 180 ? -2.701 29.326 34.618 1.00 46.66 180 SER A O 1
ATOM 1462 N N . ALA A 1 181 ? -0.773 29.326 33.476 1.00 46.47 181 ALA A N 1
ATOM 1463 C CA . ALA A 1 181 ? -0.363 30.690 33.871 1.00 46.47 181 ALA A CA 1
ATOM 1464 C C . ALA A 1 181 ? 0.877 31.261 33.135 1.00 46.47 181 ALA A C 1
ATOM 1466 O O . ALA A 1 181 ? 1.407 32.276 33.566 1.00 46.47 181 ALA A O 1
ATOM 1467 N N . SER A 1 182 ? 1.369 30.675 32.032 1.00 43.88 182 SER A N 1
ATOM 1468 C CA . SER A 1 182 ? 2.523 31.229 31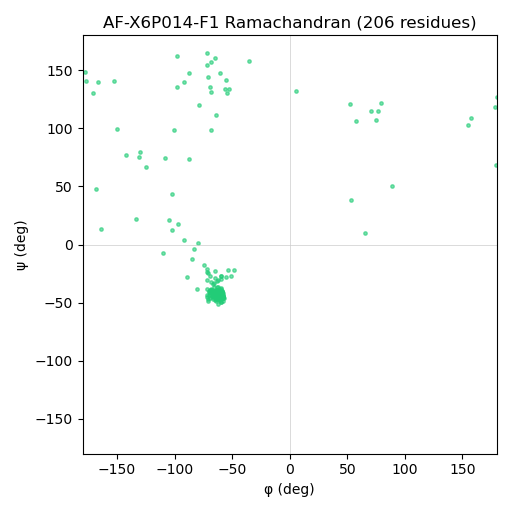.284 1.00 43.88 182 SER A CA 1
ATOM 1469 C C . SER A 1 182 ? 2.143 31.914 29.963 1.00 43.88 182 SER A C 1
ATOM 1471 O O . SER A 1 182 ? 2.987 32.069 29.087 1.00 43.88 182 SER A O 1
ATOM 1473 N N . SER A 1 183 ? 0.880 32.333 29.803 1.00 48.88 183 SER A N 1
ATOM 1474 C CA . SER A 1 183 ? 0.397 33.052 28.608 1.00 48.88 183 SER A CA 1
ATOM 1475 C C . SER A 1 183 ? 0.240 34.571 28.810 1.00 48.88 183 SER A C 1
ATOM 1477 O O . SER A 1 183 ? -0.366 35.222 27.964 1.00 48.88 183 SER A O 1
ATOM 1479 N N . LEU A 1 184 ? 0.763 35.161 29.897 1.00 47.78 184 LEU A N 1
ATOM 1480 C CA . LEU A 1 184 ? 0.620 36.605 30.170 1.00 47.78 184 LEU A CA 1
ATOM 1481 C C . LEU A 1 184 ? 1.897 37.354 30.590 1.00 47.78 184 LEU A C 1
ATOM 1483 O O . LEU A 1 184 ? 1.810 38.462 31.105 1.00 47.78 184 LEU A O 1
ATOM 1487 N N . GLN A 1 185 ? 3.092 36.849 30.282 1.00 52.28 185 GLN A N 1
ATOM 1488 C CA . GLN A 1 185 ? 4.289 37.696 30.299 1.00 52.28 185 GLN A CA 1
ATOM 1489 C C . GLN A 1 185 ? 5.318 37.212 29.281 1.00 52.28 185 GLN A C 1
ATOM 1491 O O . GLN A 1 185 ? 6.074 36.284 29.552 1.00 52.28 185 GLN A O 1
ATOM 1496 N N . SER A 1 186 ? 5.356 37.868 28.117 1.00 44.53 186 SER A N 1
ATOM 1497 C CA . SER A 1 186 ? 6.584 38.361 27.473 1.00 44.53 186 SER A CA 1
ATOM 1498 C C . SER A 1 186 ? 6.253 39.061 26.149 1.00 44.53 186 SER A C 1
ATOM 1500 O O . SER A 1 186 ? 5.631 38.477 25.273 1.00 44.53 186 SER A O 1
ATOM 1502 N N . GLN A 1 187 ? 6.749 40.298 26.021 1.00 50.34 187 GLN A N 1
ATOM 1503 C CA . GLN A 1 187 ? 6.916 41.089 24.788 1.00 50.34 187 GLN A CA 1
ATOM 1504 C C . GLN A 1 187 ? 5.755 41.984 24.311 1.00 50.34 187 GLN A C 1
ATOM 1506 O O . GLN A 1 187 ? 5.482 42.109 23.124 1.00 50.34 187 GLN A O 1
ATOM 1511 N N . VAL A 1 188 ? 5.231 42.799 25.233 1.00 44.66 188 VAL A N 1
ATOM 1512 C CA . VAL A 1 188 ? 5.071 44.244 24.965 1.00 44.66 188 VAL A CA 1
ATOM 1513 C C . VAL A 1 188 ? 6.383 44.929 25.370 1.00 44.66 188 VAL A C 1
ATOM 1515 O O . VAL A 1 188 ? 6.485 45.555 26.415 1.00 44.66 188 VAL A O 1
ATOM 1518 N N . HIS A 1 189 ? 7.424 44.747 24.558 1.00 43.72 189 HIS A N 1
ATOM 1519 C CA . HIS A 1 189 ? 8.619 45.596 24.560 1.00 43.72 189 HIS A CA 1
ATOM 1520 C C . HIS A 1 189 ? 8.812 46.121 23.142 1.00 43.72 189 HIS A C 1
ATOM 1522 O O . HIS A 1 189 ? 9.744 45.761 22.435 1.00 43.72 189 HIS A O 1
ATOM 1528 N N . ASN A 1 190 ? 7.874 46.963 22.721 1.00 51.31 190 ASN A N 1
ATOM 1529 C CA . ASN A 1 190 ? 8.154 47.969 21.713 1.00 51.31 190 ASN A CA 1
ATOM 1530 C C . ASN A 1 190 ? 7.390 49.240 22.097 1.00 51.31 190 ASN A C 1
ATOM 1532 O O . ASN A 1 190 ? 6.301 49.529 21.610 1.00 51.31 190 ASN A O 1
ATOM 1536 N N . ARG A 1 191 ? 7.943 49.954 23.079 1.00 40.75 191 ARG A N 1
ATOM 1537 C CA . ARG A 1 191 ? 7.584 51.335 23.399 1.00 40.75 191 ARG A CA 1
ATOM 1538 C C . ARG A 1 191 ? 8.866 52.149 23.502 1.00 40.75 191 ARG A C 1
ATOM 1540 O O . ARG A 1 191 ? 9.367 52.427 24.584 1.00 40.75 191 ARG A O 1
ATOM 1547 N N . SER A 1 192 ? 9.388 52.527 22.341 1.00 49.84 192 SER A N 1
ATOM 1548 C CA . SER A 1 192 ? 9.939 53.868 22.187 1.00 49.84 192 SER A CA 1
ATOM 1549 C C . SER A 1 192 ? 8.777 54.865 22.236 1.00 49.84 192 SER A C 1
ATOM 1551 O O . SER A 1 192 ? 7.773 54.656 21.553 1.00 49.84 192 SER A O 1
ATOM 1553 N N . ASN A 1 193 ? 8.977 55.956 22.979 1.00 47.72 193 ASN A N 1
ATOM 1554 C CA . ASN A 1 193 ? 8.108 57.134 23.119 1.00 47.72 193 ASN A CA 1
ATOM 1555 C C . ASN A 1 193 ? 6.924 56.873 24.078 1.00 47.72 193 ASN A C 1
ATOM 1557 O O . ASN A 1 193 ? 6.146 55.949 23.889 1.00 47.72 193 ASN A O 1
ATOM 1561 N N . LEU A 1 194 ? 6.722 57.615 25.165 1.00 44.44 194 LEU A N 1
ATOM 1562 C CA . LEU A 1 194 ? 6.797 59.063 25.310 1.00 44.44 194 LEU A CA 1
ATOM 1563 C C . LEU A 1 194 ? 6.811 59.403 26.812 1.00 44.44 194 LEU A C 1
ATOM 1565 O O . LEU A 1 194 ? 6.121 58.765 27.608 1.00 44.44 194 LEU A O 1
ATOM 1569 N N . ALA A 1 195 ? 7.626 60.384 27.182 1.00 40.00 195 ALA A N 1
ATOM 1570 C CA . ALA A 1 195 ? 7.775 60.881 28.539 1.00 40.00 195 ALA A CA 1
ATOM 1571 C C . ALA A 1 195 ? 6.554 61.685 29.026 1.00 40.00 195 ALA A C 1
ATOM 1573 O O . ALA A 1 195 ? 5.796 62.240 28.232 1.00 40.00 195 ALA A O 1
ATOM 1574 N N . THR A 1 196 ? 6.529 61.867 30.352 1.00 36.84 196 THR A N 1
ATOM 1575 C CA . THR A 1 196 ? 5.976 63.014 31.102 1.00 36.84 196 THR A CA 1
ATOM 1576 C C . THR A 1 196 ? 4.459 63.201 31.147 1.00 36.84 196 THR A C 1
ATOM 1578 O O . THR A 1 196 ? 3.828 63.564 30.164 1.00 36.84 196 THR A O 1
ATOM 1581 N N . THR A 1 197 ? 3.887 63.077 32.350 1.00 41.38 197 THR A N 1
ATOM 1582 C CA . THR A 1 197 ? 3.334 64.192 33.163 1.00 41.38 197 THR A CA 1
ATOM 1583 C C . THR A 1 197 ? 2.721 63.619 34.460 1.00 41.38 197 THR A C 1
ATOM 1585 O O . THR A 1 197 ? 1.984 62.643 34.417 1.00 41.38 197 THR A O 1
ATOM 1588 N N . THR A 1 198 ? 3.248 64.011 35.632 1.00 35.72 198 THR A N 1
ATOM 1589 C CA . THR A 1 198 ? 2.564 64.791 36.697 1.00 35.72 198 THR A CA 1
ATOM 1590 C C . THR A 1 198 ? 1.212 64.187 37.127 1.00 35.72 198 THR A C 1
ATOM 1592 O O . THR A 1 198 ? 0.287 64.101 36.334 1.00 35.72 198 THR A O 1
ATOM 1595 N N . THR A 1 199 ? 0.964 63.809 38.385 1.00 41.94 199 THR A N 1
ATOM 1596 C CA . THR A 1 199 ? 0.674 64.752 39.483 1.00 41.94 199 THR A CA 1
ATOM 1597 C C . THR A 1 199 ? 0.518 63.981 40.808 1.00 41.94 199 THR A C 1
ATOM 1599 O O . THR A 1 199 ? -0.045 62.892 40.856 1.00 41.94 199 THR A O 1
ATOM 1602 N N . THR A 1 200 ? 1.046 64.596 41.861 1.00 36.78 200 THR A N 1
ATOM 1603 C CA . THR A 1 200 ? 0.819 64.442 43.309 1.00 36.78 200 THR A CA 1
ATOM 1604 C C . THR A 1 200 ? -0.618 64.115 43.745 1.00 36.78 200 THR A C 1
ATOM 1606 O O . THR A 1 200 ? -1.554 64.513 43.055 1.00 36.78 200 THR A O 1
ATOM 1609 N N . THR A 1 201 ? -0.790 63.533 44.951 1.00 42.84 201 THR A N 1
ATOM 1610 C CA . THR A 1 201 ? -1.599 64.080 46.088 1.00 42.84 201 THR A CA 1
ATOM 1611 C C . THR A 1 201 ? -2.051 62.981 47.088 1.00 42.84 201 THR A C 1
ATOM 1613 O O . THR A 1 201 ? -2.928 62.181 46.793 1.00 42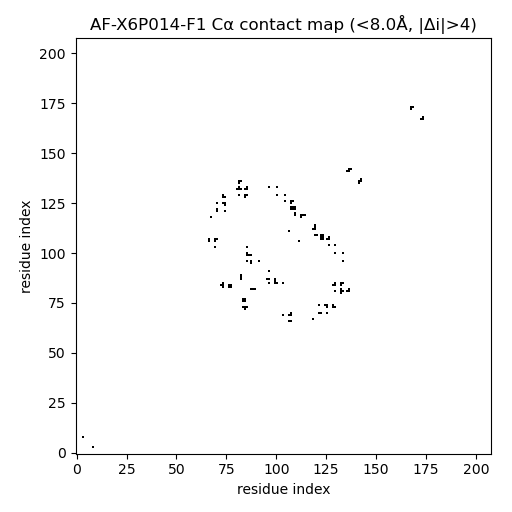.84 201 THR A O 1
ATOM 1616 N N . THR A 1 202 ? -1.431 63.012 48.279 1.00 44.38 202 THR A N 1
ATOM 1617 C CA . THR A 1 202 ? -2.037 62.985 49.639 1.00 44.38 202 THR A CA 1
ATOM 1618 C C . THR A 1 202 ? -2.619 61.698 50.263 1.00 44.38 202 THR A C 1
ATOM 1620 O O . THR A 1 202 ? -3.714 61.243 49.962 1.00 44.38 202 THR A O 1
ATOM 1623 N N . THR A 1 203 ? -1.848 61.195 51.236 1.00 42.44 203 THR A N 1
ATOM 1624 C CA . THR A 1 203 ? -2.184 60.799 52.625 1.00 42.44 203 THR A CA 1
ATOM 1625 C C . THR A 1 203 ? -3.650 60.830 53.097 1.00 42.44 203 THR A C 1
ATOM 1627 O O . THR A 1 203 ? -4.264 61.887 53.078 1.00 42.44 203 THR A O 1
ATOM 1630 N N . ALA A 1 204 ? -4.117 59.747 53.741 1.00 45.50 204 ALA A N 1
ATOM 1631 C CA . ALA A 1 204 ? -4.777 59.806 55.060 1.00 45.50 204 ALA A CA 1
ATOM 1632 C C . ALA A 1 204 ? -5.023 58.409 55.676 1.00 45.50 204 ALA A C 1
ATOM 1634 O O . ALA A 1 204 ? -5.575 57.505 55.057 1.00 45.50 204 ALA A O 1
ATOM 1635 N N . THR A 1 205 ? -4.602 58.302 56.932 1.00 44.25 205 THR A N 1
ATOM 1636 C CA . THR A 1 205 ? -4.905 57.342 58.007 1.00 44.25 205 THR A CA 1
ATOM 1637 C C . THR A 1 205 ? -6.364 57.377 58.485 1.00 44.25 205 THR A C 1
ATOM 1639 O O . THR A 1 205 ? -7.001 58.416 58.331 1.00 44.25 205 THR A O 1
ATOM 1642 N N . THR A 1 206 ? -6.820 56.295 59.149 1.00 49.06 206 THR A N 1
ATOM 1643 C CA . THR A 1 206 ? -7.790 56.160 60.289 1.00 49.06 206 THR A CA 1
ATOM 1644 C C . THR A 1 206 ? -8.396 54.740 60.196 1.00 49.06 206 THR A C 1
ATOM 1646 O O . THR A 1 206 ? -9.033 54.441 59.196 1.00 49.06 206 THR A O 1
ATOM 1649 N N . THR A 1 207 ? -8.027 53.726 60.989 1.00 48.97 207 THR A N 1
ATOM 1650 C CA . THR A 1 207 ? -8.192 53.471 62.442 1.00 48.97 207 THR A CA 1
ATOM 1651 C C . THR A 1 207 ? -9.610 53.027 62.839 1.00 48.97 207 THR A C 1
ATOM 1653 O O . THR A 1 207 ? -10.534 53.829 62.775 1.00 48.97 207 THR A O 1
ATOM 1656 N N . THR A 1 208 ? -9.657 51.774 63.325 1.00 45.03 208 THR A N 1
ATOM 1657 C CA . THR A 1 208 ? -10.621 51.105 64.233 1.00 45.03 208 THR A CA 1
ATOM 1658 C C . THR A 1 208 ? -12.002 50.727 63.714 1.00 45.03 208 THR A C 1
ATOM 1660 O O . THR A 1 208 ? -12.788 51.613 63.330 1.00 45.03 208 THR A O 1
#

Sequence (208 aa):
GTRINKFEKNLYHLARFFIPIINTNMDQKDDFLDKVKEKKKKRNKQIINNNNKEVHALLHECTESEREAAINSILGALKVNPIEVLQLPINYQESDIKEQYKKLSLLVHPDRIKEDSALKESAAKAFAKLAEARRMISDPKYQNKLKVQILEAKRRIEARKSAARLEEEINGIRPAATTSASSLQSQVHNRSNLATTTTTTTTATTTT